Protein AF-A0A136KLK2-F1 (afdb_monomer)

Structure (mmCIF, N/CA/C/O backbone):
data_AF-A0A136KLK2-F1
#
_entry.id   AF-A0A136KLK2-F1
#
loop_
_atom_site.group_PDB
_atom_site.id
_atom_site.type_symbol
_atom_site.label_atom_id
_atom_site.label_alt_id
_atom_site.label_comp_id
_atom_site.label_asym_id
_atom_site.label_entity_id
_atom_site.label_seq_id
_atom_site.pdbx_PDB_ins_code
_atom_site.Cartn_x
_atom_site.Cartn_y
_atom_site.Cartn_z
_atom_site.occupancy
_atom_site.B_iso_or_equiv
_atom_site.auth_seq_id
_atom_site.auth_comp_id
_atom_site.auth_asym_id
_atom_site.auth_atom_id
_atom_site.pdbx_PDB_model_num
ATOM 1 N N . MET A 1 1 ? 28.092 15.528 -45.820 1.00 46.59 1 MET A N 1
ATOM 2 C CA . MET A 1 1 ? 29.430 16.162 -45.759 1.00 46.59 1 MET A CA 1
ATOM 3 C C . MET A 1 1 ? 29.403 17.686 -45.817 1.00 46.59 1 MET A C 1
ATOM 5 O O . MET A 1 1 ? 30.127 18.263 -45.028 1.00 46.59 1 MET A O 1
ATOM 9 N N . LYS A 1 2 ? 28.611 18.357 -46.676 1.00 48.78 2 LYS A N 1
ATOM 10 C CA . LYS A 1 2 ? 28.634 19.839 -46.774 1.00 48.78 2 LYS A CA 1
ATOM 11 C C . LYS A 1 2 ? 28.473 20.566 -45.429 1.00 48.78 2 LYS A C 1
ATOM 13 O O . LYS A 1 2 ? 29.255 21.450 -45.125 1.00 48.78 2 LYS A O 1
ATOM 18 N N . THR A 1 3 ? 27.535 20.131 -44.592 1.00 55.78 3 THR A N 1
ATOM 19 C CA . THR A 1 3 ? 27.284 20.717 -43.265 1.00 55.78 3 THR A CA 1
ATOM 20 C C . THR A 1 3 ? 28.423 20.533 -42.261 1.00 55.78 3 THR A C 1
ATOM 22 O O . THR A 1 3 ? 28.558 21.358 -41.366 1.00 55.78 3 THR A O 1
ATOM 25 N N . ALA A 1 4 ? 29.264 19.502 -42.409 1.00 56.16 4 ALA A N 1
ATOM 26 C CA . ALA A 1 4 ? 30.358 19.217 -41.474 1.00 56.16 4 ALA A CA 1
ATOM 27 C C . ALA A 1 4 ? 31.544 20.190 -41.615 1.00 56.16 4 ALA A C 1
ATOM 29 O O . ALA A 1 4 ? 32.323 20.338 -40.682 1.00 56.16 4 ALA A O 1
ATOM 30 N N . PHE A 1 5 ? 31.665 20.871 -42.760 1.00 61.00 5 PHE A N 1
ATOM 31 C CA . PHE A 1 5 ? 32.750 21.820 -43.038 1.00 61.00 5 PHE A CA 1
ATOM 32 C C . PHE A 1 5 ? 32.290 23.286 -43.033 1.00 61.00 5 PHE A C 1
ATOM 34 O O . PHE A 1 5 ? 33.084 24.170 -43.340 1.00 61.00 5 PHE A O 1
ATOM 41 N N . ASN A 1 6 ? 31.035 23.564 -42.650 1.00 64.88 6 ASN A N 1
ATOM 42 C CA . ASN A 1 6 ? 30.507 24.933 -42.561 1.00 64.88 6 ASN A CA 1
ATOM 43 C C . ASN A 1 6 ? 31.295 25.815 -41.579 1.00 64.88 6 ASN A C 1
ATOM 45 O O . ASN A 1 6 ? 31.345 27.021 -41.768 1.00 64.88 6 ASN A O 1
ATOM 49 N N . GLN A 1 7 ? 31.945 25.225 -40.571 1.00 59.88 7 GLN A N 1
ATOM 50 C CA . GLN A 1 7 ? 32.809 25.954 -39.633 1.00 59.88 7 GLN A CA 1
ATOM 51 C C . GLN A 1 7 ? 34.043 26.594 -40.294 1.00 59.88 7 GLN A C 1
ATOM 53 O O . GLN A 1 7 ? 34.658 27.479 -39.713 1.00 59.88 7 GLN A O 1
ATOM 58 N N . PHE A 1 8 ? 34.411 26.147 -41.498 1.00 63.62 8 PHE A N 1
ATOM 59 C CA . PHE A 1 8 ? 35.524 26.692 -42.275 1.00 63.62 8 PHE A CA 1
ATOM 60 C C . PHE A 1 8 ? 35.059 27.645 -43.387 1.00 63.62 8 PHE A C 1
ATOM 62 O O . PHE A 1 8 ? 35.875 28.059 -44.208 1.00 63.62 8 PHE A O 1
ATOM 69 N N . ALA A 1 9 ? 33.760 27.956 -43.456 1.00 63.94 9 ALA A N 1
ATOM 70 C CA . ALA A 1 9 ? 33.217 28.906 -44.416 1.00 63.94 9 ALA A CA 1
ATOM 71 C C . ALA A 1 9 ? 33.256 30.329 -43.832 1.00 63.94 9 ALA A C 1
ATOM 73 O O . ALA A 1 9 ? 32.645 30.603 -42.803 1.00 63.94 9 ALA A O 1
ATOM 74 N N . SER A 1 10 ? 33.962 31.229 -44.508 1.00 66.81 10 SER A N 1
ATOM 75 C CA . SER A 1 10 ? 33.974 32.674 -44.284 1.00 66.81 10 SER A CA 1
ATOM 76 C C . SER A 1 10 ? 33.730 33.402 -45.606 1.00 66.81 10 SER A C 1
ATOM 78 O O . SER A 1 10 ? 33.776 32.791 -46.676 1.00 66.81 10 SER A O 1
ATOM 80 N N . ASP A 1 11 ? 33.535 34.720 -45.552 1.00 66.88 11 ASP A N 1
ATOM 81 C CA . ASP A 1 11 ? 33.356 35.553 -46.752 1.00 66.88 11 ASP A CA 1
ATOM 82 C C . ASP A 1 11 ? 34.543 35.469 -47.731 1.00 66.88 11 ASP A C 1
ATOM 84 O O . ASP A 1 11 ? 34.403 35.800 -48.906 1.00 66.88 11 ASP A O 1
ATOM 88 N N . GLN A 1 12 ? 35.708 35.002 -47.263 1.00 62.25 12 GLN A N 1
ATOM 89 C CA . GLN A 1 12 ? 36.926 34.875 -48.064 1.00 62.25 12 GLN A CA 1
ATOM 90 C C . GLN A 1 12 ? 37.307 33.428 -48.410 1.00 62.25 12 GLN A C 1
ATOM 92 O O . GLN A 1 12 ? 38.009 33.224 -49.395 1.00 62.25 12 GLN A O 1
ATOM 97 N N . ASN A 1 13 ? 36.856 32.419 -47.653 1.00 62.28 13 ASN A N 1
ATOM 98 C CA . ASN A 1 13 ? 37.249 31.018 -47.849 1.00 62.28 13 ASN A CA 1
ATOM 99 C C . ASN A 1 13 ? 36.065 30.070 -47.647 1.00 62.28 13 ASN A C 1
ATOM 101 O O . ASN A 1 13 ? 35.360 30.157 -46.652 1.00 62.28 13 ASN A O 1
ATOM 105 N N . SER A 1 14 ? 35.853 29.118 -48.557 1.00 66.38 14 SER A N 1
ATOM 106 C CA . SER A 1 14 ? 34.814 28.095 -48.385 1.00 66.38 14 SER A CA 1
ATOM 107 C C . SER A 1 14 ? 35.164 26.788 -49.090 1.00 66.38 14 SER A C 1
ATOM 109 O O . SER A 1 14 ? 35.859 26.770 -50.107 1.00 66.38 14 SER A O 1
ATOM 111 N N . PHE A 1 15 ? 34.645 25.674 -48.569 1.00 69.19 15 PHE A N 1
ATOM 112 C CA . PHE A 1 15 ? 34.753 24.378 -49.233 1.00 69.19 15 PHE A CA 1
ATOM 113 C C . PHE A 1 15 ? 33.626 24.189 -50.251 1.00 69.19 15 PHE A C 1
ATOM 115 O O . PHE A 1 15 ? 32.439 24.211 -49.921 1.00 69.19 15 PHE A O 1
ATOM 122 N N . GLY A 1 16 ? 34.008 23.956 -51.505 1.00 67.62 16 GLY A N 1
ATOM 123 C CA . GLY A 1 16 ? 33.097 23.673 -52.609 1.00 67.62 16 GLY A CA 1
ATOM 124 C C . GLY A 1 16 ? 33.268 22.262 -53.166 1.00 67.62 16 GLY A C 1
ATOM 125 O O . GLY A 1 16 ? 34.272 21.592 -52.953 1.00 67.62 16 GLY A O 1
ATOM 126 N N . THR A 1 17 ? 32.279 21.809 -53.931 1.00 65.50 17 THR A N 1
ATOM 127 C CA . THR A 1 17 ? 32.395 20.588 -54.739 1.00 65.50 17 THR A CA 1
ATOM 128 C C . THR A 1 17 ? 32.777 20.964 -56.167 1.00 65.50 17 THR A C 1
ATOM 130 O O . THR A 1 17 ? 32.064 21.757 -56.786 1.00 65.50 17 THR A O 1
ATOM 133 N N . ALA A 1 18 ? 33.842 20.374 -56.709 1.00 69.44 18 ALA A N 1
ATOM 134 C CA . ALA A 1 18 ? 34.187 20.474 -58.127 1.00 69.44 18 ALA A CA 1
ATOM 135 C C . ALA A 1 18 ? 33.686 19.229 -58.879 1.00 69.44 18 ALA A C 1
ATOM 137 O O . ALA A 1 18 ? 33.805 18.107 -58.384 1.00 69.44 18 ALA A O 1
ATOM 138 N N . LYS A 1 19 ? 33.108 19.412 -60.072 1.00 66.06 19 LYS A N 1
ATOM 139 C CA . LYS A 1 19 ? 32.756 18.291 -60.955 1.00 66.06 19 LYS A CA 1
ATOM 140 C C . LYS A 1 19 ? 33.995 17.883 -61.748 1.00 66.06 19 LYS A C 1
ATOM 142 O O . LYS A 1 19 ? 34.502 18.667 -62.542 1.00 66.06 19 LYS A O 1
ATOM 147 N N . ILE A 1 20 ? 34.456 16.652 -61.550 1.00 70.94 20 ILE A N 1
ATOM 148 C CA . ILE A 1 20 ? 35.597 16.098 -62.285 1.00 70.94 20 ILE A CA 1
ATOM 149 C C . ILE A 1 20 ? 35.086 15.532 -63.612 1.00 70.94 20 ILE A C 1
ATOM 151 O O . ILE A 1 20 ? 34.464 14.471 -63.637 1.00 70.94 20 ILE A O 1
ATOM 155 N N . LEU A 1 21 ? 35.334 16.250 -64.710 1.00 65.69 21 LEU A N 1
ATOM 156 C CA . LEU A 1 21 ? 34.922 15.837 -66.058 1.00 65.69 21 LEU A CA 1
ATOM 157 C C . LEU A 1 21 ? 35.823 14.732 -66.631 1.00 65.69 21 LEU A C 1
ATOM 159 O O . LEU A 1 21 ? 35.336 13.841 -67.319 1.00 65.69 21 LEU A O 1
ATOM 163 N N . PHE A 1 22 ? 37.122 14.751 -66.311 1.00 73.12 22 PHE A N 1
ATOM 164 C CA . PHE A 1 22 ? 38.103 13.809 -66.853 1.00 73.12 22 PHE A CA 1
ATOM 165 C C . PHE A 1 22 ? 38.912 13.133 -65.736 1.00 73.12 22 PHE A C 1
ATOM 167 O O . PHE A 1 22 ? 39.883 13.685 -65.218 1.00 73.12 22 PHE A O 1
ATOM 174 N N . LYS A 1 23 ? 38.494 11.921 -65.345 1.00 73.75 23 LYS A N 1
ATOM 175 C CA . LYS A 1 23 ? 39.051 11.194 -64.186 1.00 73.75 23 LYS A CA 1
ATOM 176 C C . LYS A 1 23 ? 40.542 10.872 -64.324 1.00 73.75 23 LYS A C 1
ATOM 178 O O . LYS A 1 23 ? 41.271 10.991 -63.348 1.00 73.75 23 LYS A O 1
ATOM 183 N N . TYR A 1 24 ? 40.991 10.491 -65.522 1.00 76.44 24 TYR A N 1
ATOM 184 C CA . TYR A 1 24 ? 42.393 10.140 -65.768 1.00 76.44 24 TYR A CA 1
ATOM 185 C C . TYR A 1 24 ? 43.319 11.351 -65.601 1.00 76.44 24 TYR A C 1
ATOM 187 O O . TYR A 1 24 ? 44.288 11.287 -64.855 1.00 76.44 24 TYR A O 1
ATOM 195 N N . GLY A 1 25 ? 42.974 12.486 -66.219 1.00 73.62 25 GLY A N 1
ATOM 196 C CA . GLY A 1 25 ? 43.748 13.725 -66.080 1.00 73.62 25 GLY A CA 1
ATOM 197 C C . GLY A 1 25 ? 43.744 14.262 -64.651 1.00 73.62 25 GLY A C 1
ATOM 198 O O . GLY A 1 25 ? 44.778 1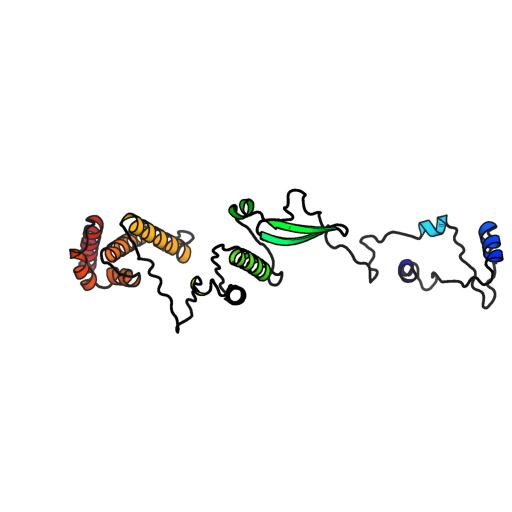4.709 -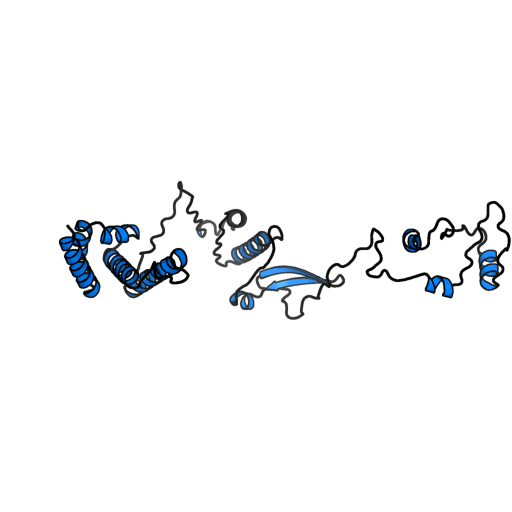64.171 1.00 73.62 25 GLY A O 1
ATOM 199 N N . PHE A 1 26 ? 42.624 14.135 -63.930 1.00 73.25 26 PHE A N 1
ATOM 200 C CA . PHE A 1 26 ? 42.592 14.437 -62.499 1.00 73.25 26 PHE A CA 1
ATOM 201 C C . PHE A 1 26 ? 43.572 13.564 -61.706 1.00 73.25 26 PHE A C 1
ATOM 203 O O . PHE A 1 26 ? 44.328 14.090 -60.900 1.00 73.25 26 PHE A O 1
ATOM 210 N N . MET A 1 27 ? 43.592 12.252 -61.952 1.00 72.69 27 MET A N 1
ATOM 211 C CA . MET A 1 27 ? 44.483 11.327 -61.251 1.00 72.69 27 MET A CA 1
ATOM 212 C C . MET A 1 27 ? 45.959 11.638 -61.526 1.00 72.69 27 MET A C 1
ATOM 214 O O . MET A 1 27 ? 46.752 11.675 -60.592 1.00 72.69 27 MET A O 1
ATOM 218 N N . VAL A 1 28 ? 46.320 11.930 -62.779 1.00 73.75 28 VAL A N 1
ATOM 219 C CA . VAL A 1 28 ? 47.681 12.354 -63.151 1.00 73.75 28 VAL A CA 1
ATOM 220 C C . VAL A 1 28 ? 48.040 13.672 -62.457 1.00 73.75 28 VAL A C 1
ATOM 222 O O . VAL A 1 28 ? 49.074 13.748 -61.800 1.00 73.75 28 VAL A O 1
ATOM 225 N N . ASN A 1 29 ? 47.171 14.682 -62.516 1.00 72.12 29 ASN A N 1
ATOM 226 C CA . ASN A 1 29 ? 47.410 15.972 -61.862 1.00 72.12 29 ASN A CA 1
ATOM 227 C C . ASN A 1 29 ? 47.503 15.851 -60.334 1.00 72.12 29 ASN A C 1
ATOM 229 O O . ASN A 1 29 ? 48.314 16.540 -59.727 1.00 72.12 29 ASN A O 1
ATOM 233 N N . PHE A 1 30 ? 46.726 14.958 -59.717 1.00 71.25 30 PHE A N 1
ATOM 234 C CA . PHE A 1 30 ? 46.766 14.688 -58.279 1.00 71.25 30 PHE A CA 1
ATOM 235 C C . PHE A 1 30 ? 48.056 13.966 -57.863 1.00 71.25 30 PHE A C 1
ATOM 237 O O . PHE A 1 30 ? 48.695 14.369 -56.894 1.00 71.25 30 PHE A O 1
ATOM 244 N N . ILE A 1 31 ? 48.473 12.937 -58.612 1.00 72.31 31 ILE A N 1
ATOM 245 C CA . ILE A 1 31 ? 49.702 12.172 -58.340 1.00 72.31 31 ILE A CA 1
ATOM 246 C C . ILE A 1 31 ? 50.943 13.051 -58.526 1.00 72.31 31 ILE A C 1
ATOM 248 O O . ILE A 1 31 ? 51.829 13.059 -57.673 1.00 72.31 31 ILE A O 1
ATOM 252 N N . TYR A 1 32 ? 51.002 13.808 -59.622 1.00 74.50 32 TYR A N 1
ATOM 253 C CA . TYR A 1 32 ? 52.158 14.639 -59.967 1.00 74.50 32 TYR A CA 1
ATOM 254 C C . TYR A 1 32 ? 52.074 16.074 -59.429 1.00 74.50 32 TYR A C 1
ATOM 256 O O . TYR A 1 32 ? 52.992 16.858 -59.654 1.00 74.50 32 TYR A O 1
ATOM 264 N N . LYS A 1 33 ? 51.001 16.423 -58.706 1.00 70.62 33 LYS A N 1
ATOM 265 C CA . LYS A 1 33 ? 50.753 17.761 -58.141 1.00 70.62 33 LYS A CA 1
ATOM 266 C C . LYS A 1 33 ? 50.795 18.894 -59.184 1.00 70.62 33 LYS A C 1
ATOM 268 O O . LYS A 1 33 ? 51.218 20.010 -58.886 1.00 70.62 33 LYS A O 1
ATOM 273 N N . PHE A 1 34 ? 50.340 18.623 -60.410 1.00 68.88 34 PHE A N 1
ATOM 274 C CA . PHE A 1 34 ? 50.191 19.639 -61.456 1.00 68.88 34 PHE A CA 1
ATOM 275 C C . PHE A 1 34 ? 48.862 20.373 -61.283 1.00 68.88 34 PHE A C 1
ATOM 277 O O . PHE A 1 34 ? 47.820 19.939 -61.779 1.00 68.88 34 PHE A O 1
ATOM 284 N N . PHE A 1 35 ? 48.906 21.493 -60.566 1.00 66.88 35 PHE A N 1
ATOM 285 C CA . PHE A 1 35 ? 47.741 22.342 -60.341 1.00 66.88 35 PHE A CA 1
ATOM 286 C C . PHE A 1 35 ? 47.797 23.574 -61.254 1.00 66.88 35 PHE A C 1
ATOM 288 O O . PHE A 1 35 ? 48.827 24.251 -61.301 1.00 66.88 35 PHE A O 1
ATOM 295 N N . PRO A 1 36 ? 46.725 23.876 -62.007 1.00 61.25 36 PRO A N 1
ATOM 296 C CA . PRO A 1 36 ? 46.681 25.079 -62.824 1.00 61.25 36 PRO A CA 1
ATOM 297 C C . PRO A 1 36 ? 46.712 26.318 -61.918 1.00 61.25 36 PRO A C 1
ATOM 299 O O . PRO A 1 36 ? 45.909 26.448 -61.002 1.00 61.25 36 PRO A O 1
ATOM 302 N N . VAL A 1 37 ? 47.646 27.236 -62.181 1.00 59.09 37 VAL A N 1
ATOM 303 C CA . VAL A 1 37 ? 47.790 28.505 -61.435 1.00 59.09 37 VAL A CA 1
ATOM 304 C C . VAL A 1 37 ? 46.649 29.484 -61.757 1.00 59.09 37 VAL A C 1
ATOM 306 O O . VAL A 1 37 ? 46.389 30.414 -60.999 1.00 59.09 37 VAL A O 1
ATOM 309 N N . PHE A 1 38 ? 45.943 29.261 -62.868 1.00 58.28 38 PHE A N 1
ATOM 310 C CA . PHE A 1 38 ? 44.854 30.107 -63.340 1.00 58.28 38 PHE A CA 1
ATOM 311 C C . PHE A 1 38 ? 43.570 29.292 -63.488 1.00 58.28 38 PHE A C 1
ATOM 313 O O . PHE A 1 38 ? 43.541 28.293 -64.209 1.00 58.28 38 PHE A O 1
ATOM 320 N N . ASP A 1 39 ? 42.504 29.746 -62.828 1.00 59.34 39 ASP A N 1
ATOM 321 C CA . ASP A 1 39 ? 41.165 29.197 -63.015 1.00 59.34 39 ASP A CA 1
ATOM 322 C C . ASP A 1 39 ? 40.630 29.595 -64.394 1.00 59.34 39 ASP A C 1
ATOM 324 O O . ASP A 1 39 ? 40.531 30.775 -64.740 1.00 59.34 39 ASP A O 1
ATOM 328 N N . VAL A 1 40 ? 40.264 28.595 -65.193 1.00 63.59 40 VAL A N 1
ATOM 329 C CA . VAL A 1 40 ? 39.600 28.816 -66.479 1.00 63.59 40 VAL A CA 1
ATOM 330 C C . VAL A 1 40 ? 38.143 29.197 -66.192 1.00 63.59 40 VAL A C 1
ATOM 332 O O . VAL A 1 40 ? 37.509 28.545 -65.351 1.00 63.59 40 VAL A O 1
ATOM 335 N N . PRO A 1 41 ? 37.557 30.197 -66.880 1.00 54.38 41 PRO A N 1
ATOM 336 C CA . PRO A 1 41 ? 36.135 30.483 -66.740 1.00 54.38 41 PRO A CA 1
ATOM 337 C C . PRO A 1 41 ? 35.342 29.184 -66.941 1.00 54.38 41 PRO A C 1
ATOM 339 O O . PRO A 1 41 ? 35.592 28.449 -67.894 1.00 54.38 41 PRO A O 1
ATOM 342 N N . PHE A 1 42 ? 34.416 28.883 -66.028 1.00 57.44 42 PHE A N 1
ATOM 343 C CA . PHE A 1 42 ? 33.548 27.690 -66.028 1.00 57.44 42 PHE A CA 1
ATOM 344 C C . PHE A 1 42 ? 34.155 26.352 -65.554 1.00 57.44 42 PHE A C 1
ATOM 346 O O . PHE A 1 42 ? 33.393 25.396 -65.382 1.00 57.44 42 PHE A O 1
ATOM 353 N N . VAL A 1 43 ? 35.455 26.265 -65.239 1.00 59.22 43 VAL A N 1
ATOM 354 C CA . VAL A 1 43 ? 36.070 25.060 -64.642 1.00 59.22 43 VAL A CA 1
ATOM 355 C C . VAL A 1 43 ? 36.721 25.425 -63.311 1.00 59.22 43 VAL A C 1
ATOM 357 O O . VAL A 1 43 ? 37.775 26.044 -63.278 1.00 59.22 43 VAL A O 1
ATOM 360 N N . LYS A 1 44 ? 36.091 25.035 -62.196 1.00 58.91 44 LYS A N 1
ATOM 361 C CA . LYS A 1 44 ? 36.679 25.230 -60.863 1.00 58.91 44 LYS A CA 1
ATOM 362 C C . LYS A 1 44 ? 37.853 24.273 -60.661 1.00 58.91 44 LYS A C 1
ATOM 364 O O . LYS A 1 44 ? 37.663 23.062 -60.820 1.00 58.91 44 LYS A O 1
ATOM 369 N N . SER A 1 45 ? 39.011 24.799 -60.262 1.00 58.66 45 SER A N 1
ATOM 370 C CA . SER A 1 45 ? 40.164 23.991 -59.860 1.00 58.66 45 SER A CA 1
ATOM 371 C C . SER A 1 45 ? 39.792 22.952 -58.801 1.00 58.66 45 SER A C 1
ATOM 373 O O . SER A 1 45 ? 39.032 23.211 -57.863 1.00 58.66 45 SER A O 1
ATOM 375 N N . VAL A 1 46 ? 40.292 21.732 -58.994 1.00 63.00 46 VAL A N 1
ATOM 376 C CA . VAL A 1 46 ? 40.023 20.594 -58.110 1.00 63.00 46 VAL A CA 1
ATOM 377 C C . VAL A 1 46 ? 41.024 20.629 -56.955 1.00 63.00 46 VAL A C 1
ATOM 379 O O . VAL A 1 46 ? 42.193 20.910 -57.179 1.00 63.00 46 VAL A O 1
ATOM 382 N N . SER A 1 47 ? 40.512 20.389 -55.743 1.00 63.38 47 SER A N 1
ATOM 383 C CA . SER A 1 47 ? 41.155 20.490 -54.420 1.00 63.38 47 SER A CA 1
ATOM 384 C C . SER A 1 47 ? 42.694 20.529 -54.381 1.00 63.38 47 SER A C 1
ATOM 386 O O . SER A 1 47 ? 43.364 19.622 -54.864 1.00 63.38 47 SER A O 1
ATOM 388 N N . ILE A 1 48 ? 43.219 21.553 -53.700 1.00 62.62 48 ILE A N 1
ATOM 389 C CA . ILE A 1 48 ? 44.649 21.820 -53.458 1.00 62.62 48 ILE A CA 1
ATOM 390 C C . ILE A 1 48 ? 45.224 20.908 -52.346 1.00 62.62 48 ILE A C 1
ATOM 392 O O . ILE A 1 48 ? 46.420 20.927 -52.084 1.00 62.62 48 ILE A O 1
ATOM 396 N N . LEU A 1 49 ? 44.386 20.100 -51.685 1.00 69.38 49 LEU A N 1
ATOM 397 C CA . LEU A 1 49 ? 44.746 19.373 -50.466 1.00 69.38 49 LEU A CA 1
ATOM 398 C C . LEU A 1 49 ? 45.075 17.904 -50.751 1.00 69.38 49 LEU A C 1
ATOM 400 O O . LEU A 1 49 ? 44.295 17.178 -51.375 1.00 69.38 49 LEU A O 1
ATOM 404 N N . SER A 1 50 ? 46.214 17.451 -50.239 1.00 71.94 50 SER A N 1
ATOM 405 C CA . SER A 1 50 ? 46.596 16.040 -50.182 1.00 71.94 50 SER A CA 1
ATOM 406 C C . SER A 1 50 ? 45.730 15.250 -49.191 1.00 71.94 50 SER A C 1
ATOM 408 O O . SER A 1 50 ? 45.014 15.815 -48.367 1.00 71.94 50 SER A O 1
ATOM 410 N N . SER A 1 51 ? 45.802 13.916 -49.238 1.00 69.50 51 SER A N 1
ATOM 411 C CA . SER A 1 51 ? 45.078 13.056 -48.290 1.00 69.50 51 SER A CA 1
ATOM 412 C C . SER A 1 51 ? 45.496 13.282 -46.832 1.00 69.50 51 SER A C 1
ATOM 414 O O . SER A 1 51 ? 44.647 13.186 -45.949 1.00 69.50 51 SER A O 1
ATOM 416 N N . GLU A 1 52 ? 46.766 13.619 -46.582 1.00 74.00 52 GLU A N 1
ATOM 417 C CA . GLU A 1 52 ? 47.262 13.964 -45.243 1.00 74.00 52 GLU A CA 1
ATOM 418 C C . GLU A 1 52 ? 46.660 15.287 -44.754 1.00 74.00 52 GLU A C 1
ATOM 420 O O . GLU A 1 52 ? 46.149 15.358 -43.641 1.00 74.00 52 GLU A O 1
ATOM 425 N N . GLU A 1 53 ? 46.617 16.311 -45.607 1.00 76.44 53 GLU A N 1
ATOM 426 C CA . GLU A 1 53 ? 46.012 17.611 -45.276 1.00 76.44 53 GLU A CA 1
ATOM 427 C C . GLU A 1 53 ? 44.487 17.528 -45.150 1.00 76.44 53 GLU A C 1
ATOM 429 O O . GLU A 1 53 ? 43.878 18.207 -44.330 1.00 76.44 53 GLU A O 1
ATOM 434 N N . LEU A 1 54 ? 43.835 16.659 -45.924 1.00 74.12 54 LEU A N 1
ATOM 435 C CA . LEU A 1 54 ? 42.404 16.413 -45.768 1.00 74.12 54 LEU A CA 1
ATOM 436 C C . LEU A 1 54 ? 42.102 15.745 -44.416 1.00 74.12 54 LEU A C 1
ATOM 438 O O . LEU A 1 54 ? 41.091 16.058 -43.782 1.00 74.12 54 LEU A O 1
ATOM 442 N N . ALA A 1 55 ? 42.981 14.844 -43.965 1.00 73.44 55 ALA A N 1
ATOM 443 C CA . ALA A 1 55 ? 42.850 14.169 -42.679 1.00 73.44 55 ALA A CA 1
ATOM 444 C C . ALA A 1 55 ? 43.025 15.132 -41.494 1.00 73.44 55 ALA A C 1
ATOM 446 O O . ALA A 1 55 ? 42.356 14.943 -40.481 1.00 73.44 55 ALA A O 1
ATOM 447 N N . THR A 1 56 ? 43.841 16.187 -41.621 1.00 75.81 56 THR A N 1
ATOM 448 C CA . THR A 1 56 ? 43.990 17.206 -40.563 1.00 75.81 56 THR A CA 1
ATOM 449 C C . THR A 1 56 ? 42.806 18.165 -40.469 1.00 75.81 56 THR A C 1
ATOM 451 O O . THR A 1 56 ? 42.638 18.814 -39.444 1.00 75.81 56 THR A O 1
ATOM 454 N N . ILE A 1 57 ? 41.958 18.262 -41.496 1.00 72.69 57 ILE A N 1
ATOM 455 C CA . ILE A 1 57 ? 40.758 19.117 -41.469 1.00 72.69 57 ILE A CA 1
ATOM 456 C C . ILE A 1 57 ? 39.579 18.382 -40.814 1.00 72.69 57 ILE A C 1
ATOM 458 O O . ILE A 1 57 ? 38.704 19.010 -40.204 1.00 72.69 57 ILE A O 1
ATOM 462 N N . PHE A 1 58 ? 39.547 17.049 -40.894 1.00 68.88 58 PHE A N 1
ATOM 463 C CA . PHE A 1 58 ? 38.506 16.247 -40.260 1.00 68.88 58 PHE A CA 1
ATOM 464 C C . PHE A 1 58 ? 38.740 16.110 -38.751 1.00 68.88 58 PHE A C 1
ATOM 466 O O . PHE A 1 58 ? 39.727 15.537 -38.304 1.00 68.88 58 PHE A O 1
ATOM 473 N N . HIS A 1 59 ? 37.772 16.568 -37.960 1.00 68.88 59 HIS A N 1
ATOM 474 C CA . HIS A 1 59 ? 37.784 16.434 -36.507 1.00 68.88 59 HIS A CA 1
ATOM 475 C C . HIS A 1 59 ? 36.481 15.787 -36.040 1.00 68.88 59 HIS A C 1
ATOM 477 O O . HIS A 1 59 ? 35.401 16.110 -36.541 1.00 68.88 59 HIS A O 1
ATOM 483 N N . LEU A 1 60 ? 36.567 14.886 -35.057 1.00 67.62 60 LEU A N 1
ATOM 484 C CA . LEU A 1 60 ? 35.371 14.379 -34.389 1.00 67.62 60 LEU A CA 1
ATOM 485 C C . LEU A 1 60 ? 34.684 15.527 -33.628 1.00 67.62 60 LEU A C 1
ATOM 487 O O . LEU A 1 60 ? 35.383 16.329 -33.001 1.00 67.62 60 LEU A O 1
ATOM 491 N N . PRO A 1 61 ? 33.339 15.607 -33.639 1.00 67.56 61 PRO A N 1
ATOM 492 C CA . PRO A 1 61 ? 32.621 16.629 -32.891 1.00 67.56 61 PRO A CA 1
ATOM 493 C C . PRO A 1 61 ? 33.007 16.584 -31.413 1.00 67.56 61 PRO A C 1
ATOM 495 O O . PRO A 1 61 ? 32.929 15.536 -30.769 1.00 67.56 61 PRO A O 1
ATOM 498 N N . ASN A 1 62 ? 33.417 17.723 -30.868 1.00 69.06 62 ASN A N 1
ATOM 499 C CA . ASN A 1 62 ? 33.726 17.877 -29.451 1.00 69.06 62 ASN A CA 1
ATOM 500 C C . ASN A 1 62 ? 32.613 18.682 -28.756 1.00 69.06 62 ASN A C 1
ATOM 502 O O . ASN A 1 62 ? 31.716 19.212 -29.405 1.00 69.06 62 ASN A O 1
ATOM 506 N N . LYS A 1 63 ? 32.669 18.791 -27.424 1.00 65.00 63 LYS A N 1
ATOM 507 C CA . LYS A 1 63 ? 31.614 19.436 -26.615 1.00 65.00 63 LYS A CA 1
ATOM 508 C C . LYS A 1 63 ? 31.311 20.897 -26.992 1.00 65.00 63 LYS A C 1
ATOM 510 O O . LYS A 1 63 ? 30.293 21.409 -26.550 1.00 65.00 63 LYS A O 1
ATOM 515 N N . THR A 1 64 ? 32.186 21.557 -27.751 1.00 67.94 64 THR A N 1
ATOM 516 C CA . THR A 1 64 ? 32.022 22.945 -28.207 1.00 67.94 64 THR A CA 1
ATOM 517 C C . THR A 1 64 ? 31.363 23.062 -29.587 1.00 67.94 64 THR A C 1
ATOM 519 O O . THR A 1 64 ? 31.113 24.171 -30.041 1.00 67.94 64 THR A O 1
ATOM 522 N N . VAL A 1 65 ? 31.078 21.948 -30.275 1.00 72.50 65 VAL A N 1
ATOM 523 C CA . VAL A 1 65 ? 30.429 21.957 -31.595 1.00 72.50 65 VAL A CA 1
ATOM 524 C C . VAL A 1 65 ? 28.909 22.084 -31.447 1.00 72.50 65 VAL A C 1
ATOM 526 O O . VAL A 1 65 ? 28.235 21.164 -30.991 1.00 72.50 65 VAL A O 1
ATOM 529 N N . GLU A 1 66 ? 28.353 23.205 -31.904 1.00 62.19 66 GLU A N 1
ATOM 530 C CA . GLU A 1 66 ? 26.914 23.518 -31.824 1.00 62.19 66 GLU A CA 1
ATOM 531 C C . GLU A 1 66 ? 26.129 23.154 -33.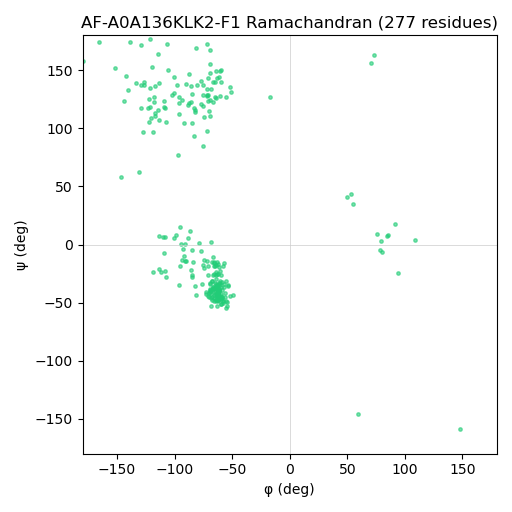098 1.00 62.19 66 GLU A C 1
ATOM 533 O O . GLU A 1 66 ? 25.002 23.605 -33.303 1.00 62.19 66 GLU A O 1
ATOM 538 N N . THR A 1 67 ? 26.707 22.347 -33.995 1.00 68.94 67 THR A N 1
ATOM 539 C CA . THR A 1 67 ? 26.082 22.052 -35.291 1.00 68.94 67 THR A CA 1
ATOM 540 C C . THR A 1 67 ? 24.717 21.368 -35.108 1.00 68.94 67 THR A C 1
ATOM 542 O O . THR A 1 67 ? 24.630 20.341 -34.423 1.00 68.94 67 THR A O 1
ATOM 545 N N . PRO A 1 68 ? 23.644 21.883 -35.740 1.00 58.03 68 PRO A N 1
ATOM 546 C CA . PRO A 1 68 ? 22.337 21.237 -35.703 1.00 58.03 68 PRO A CA 1
ATOM 547 C C . PRO A 1 68 ? 22.414 19.816 -36.289 1.00 58.03 68 PRO A C 1
ATOM 549 O O . PRO A 1 68 ? 23.229 19.542 -37.170 1.00 58.03 68 PRO A O 1
ATOM 552 N N . PHE A 1 69 ? 21.554 18.917 -35.797 1.00 62.12 69 PHE A N 1
ATOM 553 C CA . PHE A 1 69 ? 21.467 17.487 -36.161 1.00 62.12 69 PHE A CA 1
ATOM 554 C C . PHE A 1 69 ? 22.544 16.545 -35.590 1.00 62.12 69 PHE A C 1
ATOM 556 O O . PHE A 1 69 ? 22.564 15.365 -35.942 1.00 62.12 69 PHE A O 1
ATOM 563 N N . ILE A 1 70 ? 23.392 16.998 -34.659 1.00 65.25 70 ILE A N 1
ATOM 564 C CA . ILE A 1 70 ? 24.211 16.081 -33.849 1.00 65.25 70 ILE A CA 1
ATOM 565 C C . ILE A 1 70 ? 23.370 15.553 -32.677 1.00 65.25 70 ILE A C 1
ATOM 567 O O . ILE A 1 70 ? 22.972 16.304 -31.785 1.00 65.25 70 ILE A O 1
ATOM 571 N N . HIS A 1 71 ? 23.119 14.240 -32.652 1.00 60.66 71 HIS A N 1
ATOM 572 C CA . HIS A 1 71 ? 22.487 13.568 -31.513 1.00 60.66 71 HIS A CA 1
ATOM 573 C C . HIS A 1 71 ? 23.486 13.407 -30.361 1.00 60.66 71 HIS A C 1
ATOM 575 O O . HIS A 1 71 ? 24.131 12.372 -30.197 1.00 60.66 71 HIS A O 1
ATOM 581 N N . TRP A 1 72 ? 23.612 14.450 -29.545 1.00 66.94 72 TRP A N 1
ATOM 582 C CA . TRP A 1 72 ? 24.406 14.408 -28.322 1.00 66.94 72 TRP A CA 1
ATOM 583 C C . TRP A 1 72 ? 23.789 13.453 -27.292 1.00 66.94 72 TRP A C 1
ATOM 585 O O . TRP A 1 72 ? 22.655 13.642 -26.846 1.00 66.94 72 TRP A O 1
ATOM 595 N N . LEU A 1 73 ? 24.558 12.454 -26.852 1.00 60.00 73 LEU A N 1
ATOM 596 C CA . LEU A 1 73 ? 24.225 11.645 -25.677 1.00 60.00 73 LEU A CA 1
ATOM 597 C C . LEU A 1 73 ? 24.417 12.498 -24.416 1.00 60.00 73 LEU A C 1
ATOM 599 O O . LEU A 1 73 ? 25.528 12.650 -23.912 1.00 60.00 73 LEU A O 1
ATOM 603 N N . LYS A 1 74 ? 23.319 13.071 -23.912 1.00 62.38 74 LYS A N 1
ATOM 604 C CA . LYS A 1 74 ? 23.307 13.941 -22.719 1.00 62.38 74 LYS A CA 1
ATOM 605 C C . LYS A 1 74 ? 23.631 13.203 -21.412 1.00 62.38 74 LYS A C 1
ATOM 607 O O . LYS A 1 74 ? 23.932 13.844 -20.412 1.00 62.38 74 LYS A O 1
ATOM 612 N N . ALA A 1 75 ? 23.589 11.873 -21.421 1.00 65.06 75 ALA A N 1
ATOM 613 C CA . ALA A 1 75 ? 23.937 11.025 -20.291 1.00 65.06 75 ALA A CA 1
ATOM 614 C C . ALA A 1 75 ? 24.674 9.774 -20.780 1.00 65.06 75 ALA A C 1
ATOM 616 O O . ALA A 1 75 ? 24.365 9.236 -21.847 1.00 65.06 75 ALA A O 1
ATOM 617 N N . LYS A 1 76 ? 25.636 9.292 -19.985 1.00 65.81 76 LYS A N 1
ATOM 618 C CA . LYS A 1 76 ? 26.184 7.948 -20.179 1.00 65.81 76 LYS A CA 1
ATOM 619 C C . LYS A 1 76 ? 25.099 6.948 -19.792 1.00 65.81 76 LYS A C 1
ATOM 621 O O . LYS A 1 76 ? 24.712 6.886 -18.631 1.00 65.81 76 LYS A O 1
ATOM 626 N N . THR A 1 77 ? 24.620 6.172 -20.755 1.00 72.19 77 THR A N 1
ATOM 627 C CA . THR A 1 77 ? 23.889 4.941 -20.457 1.00 72.19 77 THR A CA 1
ATOM 628 C C . THR A 1 77 ? 24.871 3.908 -19.912 1.00 72.19 77 THR A C 1
ATOM 630 O O . THR A 1 77 ? 26.031 3.866 -20.327 1.00 72.19 77 THR A O 1
ATOM 633 N N . ALA A 1 78 ? 24.425 3.103 -18.955 1.00 81.81 78 ALA A N 1
ATOM 634 C CA . ALA A 1 78 ? 25.173 1.965 -18.437 1.00 81.81 78 ALA A CA 1
ATOM 635 C C . ALA A 1 78 ? 24.546 0.671 -18.976 1.00 81.81 78 ALA A C 1
ATOM 637 O O . ALA A 1 78 ? 23.341 0.655 -19.247 1.00 81.81 78 ALA A O 1
ATOM 638 N N . PRO A 1 79 ? 25.332 -0.402 -19.162 1.00 89.38 79 PRO A N 1
ATOM 639 C CA . PRO A 1 79 ? 24.752 -1.715 -19.397 1.00 89.38 79 PRO A CA 1
ATOM 640 C C . PRO A 1 79 ? 23.898 -2.124 -18.194 1.00 89.38 79 PRO A C 1
ATOM 642 O O . PRO A 1 79 ? 24.198 -1.762 -17.056 1.00 89.38 79 PRO A O 1
ATOM 645 N N . VAL A 1 80 ? 22.847 -2.901 -18.450 1.00 90.38 80 VAL A N 1
ATOM 646 C CA . VAL A 1 80 ? 22.131 -3.602 -17.380 1.00 90.38 80 VAL A CA 1
ATOM 647 C C . VAL A 1 80 ? 23.097 -4.605 -16.761 1.00 90.38 80 VAL A C 1
ATOM 649 O O . VAL A 1 80 ? 23.680 -5.409 -17.491 1.00 90.38 80 VAL A O 1
ATOM 652 N N . ALA A 1 81 ? 23.273 -4.546 -15.444 1.00 90.62 81 ALA A N 1
ATOM 653 C CA . ALA A 1 81 ? 24.205 -5.409 -14.732 1.00 90.62 81 ALA A CA 1
ATOM 654 C C . ALA A 1 81 ? 23.825 -6.892 -14.890 1.00 90.62 81 ALA A C 1
ATOM 656 O O . ALA A 1 81 ? 22.640 -7.218 -14.986 1.00 90.62 81 ALA A O 1
ATOM 657 N N . ALA A 1 82 ? 24.811 -7.787 -14.983 1.00 90.19 82 ALA A N 1
ATOM 658 C CA . ALA A 1 82 ? 24.592 -9.189 -15.357 1.00 90.19 82 ALA A CA 1
ATOM 659 C C . ALA A 1 82 ? 23.660 -9.918 -14.373 1.00 90.19 82 ALA A C 1
ATOM 661 O O . ALA A 1 82 ? 22.850 -10.738 -14.793 1.00 90.19 82 ALA A O 1
ATOM 662 N N . GLU A 1 83 ? 23.732 -9.540 -13.101 1.00 91.56 83 GLU A N 1
ATOM 663 C CA . GLU A 1 83 ? 22.930 -10.028 -11.980 1.00 91.56 83 GLU A CA 1
ATOM 664 C C . GLU A 1 83 ? 21.435 -9.680 -12.054 1.00 91.56 83 GLU A C 1
ATOM 666 O O . GLU A 1 83 ? 20.634 -10.314 -11.374 1.00 91.56 83 GLU A O 1
ATOM 671 N N . VAL A 1 84 ? 21.040 -8.695 -12.867 1.00 93.19 84 VAL A N 1
ATOM 672 C CA . VAL A 1 84 ? 19.623 -8.363 -13.066 1.00 93.19 84 VAL A CA 1
ATOM 673 C C . VAL A 1 84 ? 18.960 -9.471 -13.877 1.00 93.19 84 VAL A C 1
ATOM 675 O O . VAL A 1 84 ? 19.444 -9.824 -14.955 1.00 93.19 84 VAL A O 1
ATOM 678 N N . ALA A 1 85 ? 17.842 -9.987 -13.370 1.00 93.44 85 ALA A N 1
ATOM 679 C CA . ALA A 1 85 ? 17.090 -11.054 -14.013 1.00 93.44 85 ALA A CA 1
ATOM 680 C C . ALA A 1 85 ? 16.451 -10.599 -15.338 1.00 93.44 85 ALA A C 1
ATOM 682 O O . ALA A 1 85 ? 15.927 -9.485 -15.446 1.00 93.44 85 ALA A O 1
ATOM 683 N N . GLU A 1 86 ? 16.490 -11.482 -16.339 1.00 93.12 86 GLU A N 1
ATOM 684 C CA . GLU A 1 86 ? 15.835 -11.292 -17.644 1.00 93.12 86 GLU A CA 1
ATOM 685 C C . GLU A 1 86 ? 14.453 -11.940 -17.713 1.00 93.12 86 GLU A C 1
ATOM 687 O O . GLU A 1 86 ? 13.662 -11.572 -18.575 1.00 93.12 86 GLU A O 1
ATOM 692 N N . ASP A 1 87 ? 14.165 -12.874 -16.807 1.00 92.50 87 ASP A N 1
ATOM 693 C CA . ASP A 1 87 ? 12.873 -13.526 -16.661 1.00 92.50 87 ASP A CA 1
ATOM 694 C C . ASP A 1 87 ? 12.497 -13.685 -15.178 1.00 92.50 87 ASP A C 1
ATOM 696 O O . ASP A 1 87 ? 13.268 -13.365 -14.269 1.00 92.50 87 ASP A O 1
ATOM 700 N N . GLY A 1 88 ? 11.272 -14.159 -14.942 1.00 91.19 88 GLY A N 1
ATOM 701 C CA . GLY A 1 88 ? 10.757 -14.409 -13.600 1.00 91.19 88 GLY A CA 1
ATOM 702 C C . GLY A 1 88 ? 10.414 -13.137 -12.817 1.00 91.19 88 GLY A C 1
ATOM 703 O O . GLY A 1 88 ? 10.789 -12.023 -13.166 1.00 91.19 88 GLY A O 1
ATOM 704 N N . GLY A 1 89 ? 9.637 -13.290 -11.744 1.00 93.56 89 GLY A N 1
ATOM 705 C CA . GLY A 1 89 ? 9.215 -12.160 -10.911 1.00 93.56 89 GLY A CA 1
ATOM 706 C C . GLY A 1 89 ? 8.413 -11.088 -11.661 1.00 93.56 89 GLY A C 1
ATOM 707 O O . GLY A 1 89 ? 7.624 -11.399 -12.550 1.00 93.56 89 GLY A O 1
ATOM 708 N N . THR A 1 90 ? 8.591 -9.830 -11.262 1.00 96.19 90 THR A N 1
ATOM 709 C CA . THR A 1 90 ? 7.871 -8.673 -11.810 1.00 96.19 90 THR A CA 1
ATOM 710 C C . THR A 1 90 ? 8.704 -7.998 -12.894 1.00 96.19 90 THR A C 1
ATOM 712 O O . THR A 1 90 ? 9.814 -7.532 -12.637 1.00 96.19 90 THR A O 1
ATOM 715 N N . TYR A 1 91 ? 8.161 -7.909 -14.101 1.00 97.00 91 TYR A N 1
ATOM 716 C CA . TYR A 1 91 ? 8.767 -7.196 -15.218 1.00 97.00 91 TYR A CA 1
ATOM 717 C C . TYR A 1 91 ? 8.692 -5.677 -14.999 1.00 97.00 91 TYR A C 1
ATOM 719 O O . TYR A 1 91 ? 7.639 -5.161 -14.635 1.00 97.00 91 TYR A O 1
ATOM 727 N N . LEU A 1 92 ? 9.792 -4.952 -15.232 1.00 95.50 92 LEU A N 1
ATOM 728 C CA . LEU A 1 92 ? 9.840 -3.487 -15.096 1.00 95.50 92 LEU A CA 1
ATOM 729 C C . LEU A 1 92 ? 10.022 -2.745 -16.423 1.00 95.50 92 LEU A C 1
ATOM 731 O O . LEU A 1 92 ? 9.720 -1.555 -16.508 1.00 95.50 92 LEU A O 1
ATOM 735 N N . GLY A 1 93 ? 10.585 -3.395 -17.444 1.00 94.50 93 GLY A N 1
ATOM 736 C CA . GLY A 1 93 ? 10.908 -2.727 -18.700 1.00 94.50 93 GLY A CA 1
ATOM 737 C C . GLY A 1 93 ? 12.133 -3.289 -19.411 1.00 94.50 93 GLY A C 1
ATOM 738 O O . GLY A 1 93 ? 12.573 -4.414 -19.176 1.00 94.50 93 GLY A O 1
ATOM 739 N N . TYR A 1 94 ? 12.714 -2.460 -20.278 1.00 93.50 94 TYR A N 1
ATOM 740 C CA . TYR A 1 94 ? 13.931 -2.782 -21.016 1.00 93.50 94 TYR A CA 1
ATOM 741 C C . TYR A 1 94 ? 15.074 -1.840 -20.655 1.00 93.50 94 TYR A C 1
ATOM 743 O O . TYR A 1 94 ? 14.912 -0.619 -20.640 1.00 93.50 94 TYR A O 1
ATOM 751 N N . GLY A 1 95 ? 16.262 -2.404 -20.466 1.00 91.75 95 GLY A N 1
ATOM 752 C CA . GLY A 1 95 ? 17.503 -1.650 -20.507 1.00 91.75 95 GLY A CA 1
ATOM 753 C C . GLY A 1 95 ? 18.079 -1.620 -21.919 1.00 91.75 95 GLY A C 1
ATOM 754 O O . GLY A 1 95 ? 18.084 -2.626 -22.632 1.00 91.75 95 GLY A O 1
ATOM 755 N N . HIS A 1 96 ? 18.578 -0.452 -22.319 1.00 89.56 96 HIS A N 1
ATOM 756 C CA . HIS A 1 96 ? 19.158 -0.222 -23.638 1.00 89.56 96 HIS A CA 1
ATOM 757 C C . HIS A 1 96 ? 20.607 0.242 -23.510 1.00 89.56 96 HIS A C 1
ATOM 759 O O . HIS A 1 96 ? 20.883 1.315 -22.968 1.00 89.56 96 HIS A O 1
ATOM 765 N N . TYR A 1 97 ? 21.539 -0.535 -24.059 1.00 88.62 97 TYR A N 1
ATOM 766 C CA . TYR A 1 97 ? 22.954 -0.176 -24.072 1.00 88.62 97 TYR A CA 1
ATOM 767 C C . TYR A 1 97 ? 23.630 -0.635 -25.363 1.00 88.62 97 TYR A C 1
ATOM 769 O O . TYR A 1 97 ? 23.596 -1.812 -25.704 1.00 88.62 97 TYR A O 1
ATOM 777 N N . ARG A 1 98 ? 24.252 0.302 -26.094 1.00 85.12 98 ARG A N 1
ATOM 778 C CA . ARG A 1 98 ? 24.985 0.037 -27.354 1.00 85.12 98 ARG A CA 1
ATOM 779 C C . ARG A 1 98 ? 24.198 -0.800 -28.380 1.00 85.12 98 ARG A C 1
ATOM 781 O O . ARG A 1 98 ? 24.750 -1.686 -29.017 1.00 85.12 98 ARG A O 1
ATOM 788 N N . GLY A 1 99 ? 22.904 -0.519 -28.529 1.00 85.00 99 GLY A N 1
ATOM 789 C CA . GLY A 1 99 ? 22.024 -1.242 -29.457 1.00 85.00 99 GLY A CA 1
ATOM 790 C C . GLY A 1 99 ? 21.521 -2.593 -28.939 1.00 85.00 99 GLY A C 1
ATOM 791 O O . GLY A 1 99 ? 20.641 -3.179 -29.561 1.00 85.00 99 GLY A O 1
ATOM 792 N N . VAL A 1 100 ? 22.002 -3.058 -27.784 1.00 87.81 100 VAL A N 1
ATOM 793 C CA . VAL A 1 100 ? 21.471 -4.240 -27.102 1.00 87.81 100 VAL A CA 1
ATOM 794 C C . VAL A 1 100 ? 20.280 -3.826 -26.242 1.00 87.81 100 VAL A C 1
ATOM 796 O O . VAL A 1 100 ? 20.362 -2.869 -25.466 1.00 87.81 100 VAL A O 1
ATOM 799 N N . ARG A 1 101 ? 19.169 -4.550 -26.399 1.00 92.44 101 ARG A N 1
ATOM 800 C CA . ARG A 1 101 ? 17.946 -4.424 -25.602 1.00 92.44 101 ARG A CA 1
ATOM 801 C C . ARG A 1 101 ? 17.832 -5.657 -24.711 1.00 92.44 101 ARG A C 1
ATOM 803 O O . ARG A 1 101 ? 17.805 -6.765 -25.235 1.00 92.44 101 ARG A O 1
ATOM 810 N N . ARG A 1 102 ? 17.746 -5.457 -23.397 1.00 93.06 102 ARG A N 1
ATOM 811 C CA . ARG A 1 102 ? 17.655 -6.531 -22.395 1.00 93.06 102 ARG A CA 1
ATOM 812 C C . ARG A 1 102 ? 16.443 -6.306 -21.499 1.00 93.06 102 ARG A C 1
ATOM 814 O O . ARG A 1 102 ? 16.193 -5.160 -21.125 1.00 93.06 102 ARG A O 1
ATOM 821 N N . GLN A 1 103 ? 15.685 -7.357 -21.195 1.00 95.38 103 GLN A N 1
ATOM 822 C CA . GLN A 1 103 ? 14.576 -7.269 -20.241 1.00 95.38 103 GLN A CA 1
ATOM 823 C C . GLN A 1 103 ? 15.108 -7.060 -18.824 1.00 95.38 103 GLN A C 1
ATOM 825 O O . GLN A 1 103 ? 16.203 -7.504 -18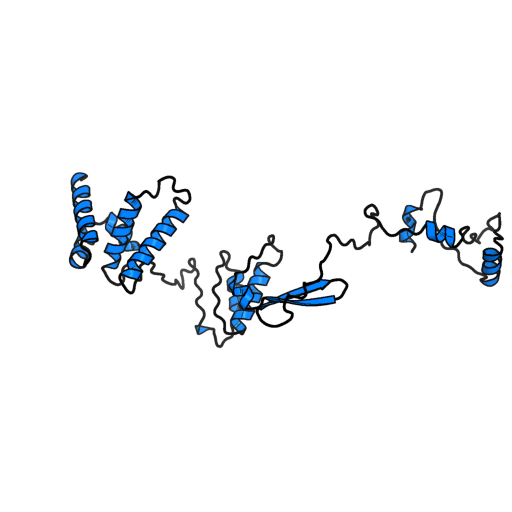.489 1.00 95.38 103 GLN A O 1
ATOM 830 N N . VAL A 1 104 ? 14.340 -6.333 -18.019 1.00 95.88 104 VAL A N 1
ATOM 831 C CA . VAL A 1 104 ? 14.647 -6.057 -16.618 1.00 95.88 104 VAL A CA 1
ATOM 832 C C . VAL A 1 104 ? 13.480 -6.539 -15.781 1.00 95.88 104 VAL A C 1
ATOM 834 O O . VAL A 1 104 ? 12.363 -6.029 -15.907 1.00 95.88 104 VAL A O 1
ATOM 837 N N . HIS A 1 105 ? 13.765 -7.505 -14.921 1.00 96.88 105 HIS A N 1
ATOM 838 C CA . HIS A 1 105 ? 12.831 -8.061 -13.959 1.00 96.88 105 HIS A CA 1
ATOM 839 C C . HIS A 1 105 ? 13.347 -7.868 -12.532 1.00 96.88 105 HIS A C 1
ATOM 841 O O . HIS A 1 105 ? 14.552 -7.806 -12.284 1.00 96.88 105 HIS A O 1
ATOM 847 N N . VAL A 1 106 ? 12.418 -7.792 -11.583 1.00 95.50 106 VAL A N 1
ATOM 848 C CA . VAL A 1 106 ? 12.695 -7.883 -10.149 1.00 95.50 106 VAL A CA 1
ATOM 849 C C . VAL A 1 106 ? 12.161 -9.214 -9.658 1.00 95.50 106 VAL A C 1
ATOM 851 O O . VAL A 1 106 ? 10.957 -9.472 -9.718 1.00 95.50 106 VAL A O 1
ATOM 854 N N . LEU A 1 107 ? 13.054 -10.055 -9.146 1.00 95.50 107 LEU A N 1
ATOM 855 C CA . LEU A 1 107 ? 12.669 -11.337 -8.577 1.00 95.50 107 LEU A CA 1
ATOM 856 C C . LEU A 1 107 ? 11.792 -11.124 -7.343 1.00 95.50 107 LEU A C 1
ATOM 858 O O . LEU A 1 107 ? 11.963 -10.167 -6.585 1.00 95.50 107 LEU A O 1
ATOM 862 N N . GLN A 1 108 ? 10.876 -12.060 -7.096 1.00 93.25 108 GLN A N 1
ATOM 863 C CA . GLN A 1 108 ? 10.003 -11.980 -5.923 1.00 93.25 108 GLN A CA 1
ATOM 864 C C . GLN A 1 108 ? 10.804 -11.941 -4.614 1.00 93.25 108 GLN A C 1
ATOM 866 O O . GLN A 1 108 ? 10.393 -11.294 -3.656 1.00 93.25 108 GLN A O 1
ATOM 871 N N . GLU A 1 109 ? 11.969 -12.594 -4.568 1.00 94.06 109 GLU A N 1
ATOM 872 C CA . GLU A 1 109 ? 12.862 -12.534 -3.411 1.00 94.06 109 GLU A CA 1
ATOM 873 C C . GLU A 1 109 ? 13.435 -11.144 -3.147 1.00 94.06 109 GLU A C 1
ATOM 875 O O . GLU A 1 109 ? 13.435 -10.697 -1.998 1.00 94.06 109 GLU A O 1
ATOM 880 N N . ASP A 1 110 ? 13.849 -10.438 -4.193 1.00 93.69 110 ASP A N 1
ATOM 881 C CA . ASP A 1 110 ? 14.360 -9.077 -4.064 1.00 93.69 110 ASP A CA 1
ATOM 882 C C . ASP A 1 110 ? 13.240 -8.112 -3.686 1.00 93.69 110 ASP A C 1
ATOM 884 O O . ASP A 1 110 ? 13.403 -7.262 -2.809 1.00 93.69 110 ASP A O 1
ATOM 888 N N . ARG A 1 111 ? 12.055 -8.298 -4.272 1.00 93.31 111 ARG A N 1
ATOM 889 C CA . ARG A 1 111 ? 10.885 -7.460 -4.006 1.00 93.31 111 ARG A CA 1
ATOM 890 C C . ARG A 1 111 ? 10.391 -7.546 -2.556 1.00 93.31 111 ARG A C 1
ATOM 892 O O . ARG A 1 111 ? 9.850 -6.562 -2.046 1.00 93.31 111 ARG A O 1
ATOM 899 N N . ARG A 1 112 ? 10.641 -8.657 -1.847 1.00 93.31 112 ARG A N 1
ATOM 900 C CA . ARG A 1 112 ? 10.372 -8.778 -0.395 1.00 93.31 112 ARG A CA 1
ATOM 901 C C . ARG A 1 112 ? 11.175 -7.789 0.455 1.00 93.31 112 ARG A C 1
ATOM 903 O O . ARG A 1 112 ? 10.784 -7.528 1.587 1.00 93.31 112 ARG A O 1
ATOM 910 N N . ARG A 1 113 ? 12.265 -7.221 -0.072 1.00 94.75 113 ARG A N 1
ATOM 911 C CA . ARG A 1 113 ? 13.099 -6.208 0.603 1.00 94.75 113 ARG A CA 1
ATOM 912 C C . ARG A 1 113 ? 12.600 -4.773 0.393 1.00 94.75 113 ARG A C 1
ATOM 914 O O . ARG A 1 113 ? 13.299 -3.833 0.760 1.00 94.75 113 ARG A O 1
ATOM 921 N N . HIS A 1 114 ? 11.385 -4.625 -0.139 1.00 94.44 114 HIS A N 1
ATOM 922 C CA . HIS A 1 114 ? 10.744 -3.370 -0.526 1.00 94.44 114 HIS A CA 1
ATOM 923 C C . HIS A 1 114 ? 11.371 -2.709 -1.759 1.00 94.44 114 HIS A C 1
ATOM 925 O O . HIS A 1 114 ? 12.530 -2.922 -2.105 1.00 94.44 114 HIS A O 1
ATOM 931 N N . LEU A 1 115 ? 10.570 -1.887 -2.436 1.00 93.81 115 LEU A N 1
ATOM 932 C CA . LEU A 1 115 ? 10.976 -1.128 -3.614 1.00 93.81 115 LEU A CA 1
ATOM 933 C C . LEU A 1 115 ? 10.771 0.359 -3.353 1.00 93.81 115 LEU A C 1
ATOM 935 O O . LEU A 1 115 ? 9.724 0.771 -2.857 1.00 93.81 115 LEU A O 1
ATOM 939 N N . TYR A 1 116 ? 11.768 1.161 -3.720 1.00 95.25 116 TYR A N 1
ATOM 940 C CA . TYR A 1 116 ? 11.703 2.613 -3.633 1.00 95.25 116 TYR A CA 1
ATOM 941 C C . TYR A 1 116 ? 11.808 3.220 -5.032 1.00 95.25 116 TYR A C 1
ATOM 943 O O . TYR A 1 116 ? 12.838 3.106 -5.695 1.00 95.25 116 TYR A O 1
ATOM 951 N N . ILE A 1 117 ? 10.723 3.848 -5.491 1.00 94.50 117 ILE A N 1
ATOM 952 C CA . ILE A 1 117 ? 10.600 4.403 -6.844 1.00 94.50 117 ILE A CA 1
ATOM 953 C C . ILE A 1 117 ? 10.631 5.930 -6.757 1.00 94.50 117 ILE A C 1
ATOM 955 O O . ILE A 1 117 ? 9.744 6.551 -6.174 1.00 94.50 117 ILE A O 1
ATOM 959 N N . ILE A 1 118 ? 11.640 6.545 -7.376 1.00 95.00 118 ILE A N 1
ATOM 960 C CA . ILE A 1 118 ? 11.839 8.000 -7.380 1.00 95.00 118 ILE A CA 1
ATOM 961 C C . ILE A 1 118 ? 11.646 8.542 -8.792 1.00 95.00 118 ILE A C 1
ATOM 963 O O . ILE A 1 118 ? 12.135 7.984 -9.769 1.00 95.00 118 ILE A O 1
ATOM 967 N N . GLY A 1 119 ? 10.979 9.686 -8.901 1.00 92.69 119 GLY A N 1
ATOM 968 C CA . GLY A 1 119 ? 10.784 10.371 -10.172 1.00 92.69 119 GLY A CA 1
ATOM 969 C C . GLY A 1 119 ? 9.989 11.657 -9.998 1.00 92.69 119 GLY A C 1
ATOM 970 O O . GLY A 1 119 ? 9.244 11.802 -9.028 1.00 92.69 119 GLY A O 1
ATOM 971 N N . LYS A 1 120 ? 10.116 12.596 -10.938 1.00 93.50 120 LYS A N 1
ATOM 972 C CA . LYS A 1 120 ? 9.281 13.810 -10.970 1.00 93.50 120 LYS A CA 1
ATOM 973 C C . LYS A 1 120 ? 7.843 13.466 -11.392 1.00 93.50 120 LYS A C 1
ATOM 975 O O . LYS A 1 120 ? 7.539 12.320 -11.725 1.00 93.50 120 LYS A O 1
ATOM 980 N N . THR A 1 121 ? 6.925 14.421 -11.328 1.00 90.75 121 THR A N 1
ATOM 981 C CA . THR A 1 121 ? 5.577 14.245 -11.894 1.00 90.75 121 THR A CA 1
ATOM 982 C C . THR A 1 121 ? 5.669 14.043 -13.409 1.00 90.75 121 THR A C 1
ATOM 984 O O . THR A 1 121 ? 6.542 14.621 -14.053 1.00 90.75 121 THR A O 1
ATOM 987 N N . GLY A 1 122 ? 4.814 13.181 -13.966 1.00 91.12 122 GLY A N 1
ATOM 988 C CA . GLY A 1 122 ? 4.744 12.932 -15.412 1.00 91.12 122 GLY A CA 1
ATOM 989 C C . GLY A 1 122 ? 5.816 12.001 -15.993 1.00 91.12 122 GLY A C 1
ATOM 990 O O . GLY A 1 122 ? 5.825 11.785 -17.196 1.00 91.12 122 GLY A O 1
ATOM 991 N N . VAL A 1 123 ? 6.701 11.414 -15.177 1.00 92.88 123 VAL A N 1
ATOM 992 C CA . VAL A 1 123 ? 7.746 10.484 -15.670 1.00 92.88 123 VAL A CA 1
ATOM 993 C C . VAL A 1 123 ? 7.301 9.015 -15.734 1.00 92.88 123 VAL A C 1
ATOM 995 O O . VAL A 1 123 ? 8.125 8.148 -15.996 1.00 92.88 123 VAL A O 1
ATOM 998 N N . GLY A 1 124 ? 6.023 8.728 -15.457 1.00 93.06 124 GLY A N 1
ATOM 999 C CA . GLY A 1 124 ? 5.462 7.372 -15.534 1.00 93.06 124 GLY A CA 1
ATOM 1000 C C . GLY A 1 124 ? 5.502 6.549 -14.240 1.00 93.06 124 GLY A C 1
ATOM 1001 O O . GLY A 1 124 ? 5.344 5.339 -14.301 1.00 93.06 124 GLY A O 1
ATOM 1002 N N . LYS A 1 125 ? 5.682 7.167 -13.060 1.00 95.19 125 LYS A N 1
ATOM 1003 C CA . LYS A 1 125 ? 5.665 6.433 -11.774 1.00 95.19 125 LYS A CA 1
ATOM 1004 C C . LYS A 1 125 ? 4.353 5.677 -11.533 1.00 95.19 125 LYS A C 1
ATOM 1006 O O . LYS A 1 125 ? 4.397 4.505 -11.182 1.00 95.19 125 LYS A O 1
ATOM 1011 N N . SER A 1 126 ? 3.212 6.347 -11.715 1.00 94.88 126 SER A N 1
ATOM 1012 C CA . SER A 1 126 ? 1.893 5.730 -11.530 1.00 94.88 126 SER A CA 1
ATOM 1013 C C . SER A 1 126 ? 1.671 4.608 -12.540 1.00 94.88 126 SER A C 1
ATOM 1015 O O . SER A 1 126 ? 1.183 3.552 -12.169 1.00 94.88 126 SER A O 1
ATOM 1017 N N . GLU A 1 127 ? 2.126 4.788 -13.784 1.00 95.50 127 GLU A N 1
ATOM 1018 C CA . GLU A 1 127 ? 2.037 3.749 -14.814 1.00 95.50 127 GLU A CA 1
ATOM 1019 C C . GLU A 1 127 ? 2.864 2.510 -14.459 1.00 95.50 127 GLU A C 1
ATOM 1021 O O . GLU A 1 127 ? 2.378 1.393 -14.588 1.00 95.50 127 GLU A O 1
ATOM 1026 N N . LEU A 1 128 ? 4.082 2.704 -13.940 1.00 96.00 128 LEU A N 1
ATOM 1027 C CA . LEU A 1 128 ? 4.921 1.608 -13.460 1.00 96.00 128 LEU A CA 1
ATOM 1028 C C . LEU A 1 128 ? 4.250 0.853 -12.303 1.00 96.00 128 LEU A C 1
ATOM 1030 O O . LEU A 1 128 ? 4.191 -0.371 -12.327 1.00 96.00 128 LEU A O 1
ATOM 1034 N N . LEU A 1 129 ? 3.713 1.567 -11.307 1.00 96.50 129 LEU A N 1
ATOM 1035 C CA . LEU A 1 129 ? 2.994 0.952 -10.184 1.00 96.50 129 LEU A CA 1
ATOM 1036 C C . LEU A 1 129 ? 1.742 0.196 -10.647 1.00 96.50 129 LEU A C 1
ATOM 1038 O O . LEU A 1 129 ? 1.485 -0.906 -10.164 1.00 96.50 129 LEU A O 1
ATOM 1042 N N . LYS A 1 130 ? 0.995 0.770 -11.596 1.00 97.06 130 LYS A N 1
ATOM 1043 C CA . LYS A 1 130 ? -0.183 0.154 -12.210 1.00 97.06 130 LYS A CA 1
ATOM 1044 C C . LYS A 1 130 ? 0.185 -1.158 -12.893 1.00 97.06 130 LYS A C 1
ATOM 1046 O O . LYS A 1 130 ? -0.434 -2.180 -12.616 1.00 97.06 130 LYS A O 1
ATOM 1051 N N . ASP A 1 131 ? 1.209 -1.142 -13.743 1.00 97.19 131 ASP A N 1
ATOM 1052 C CA . ASP A 1 131 ? 1.659 -2.329 -14.470 1.00 97.19 131 ASP A CA 1
ATOM 1053 C C . ASP A 1 131 ? 2.136 -3.429 -13.511 1.00 97.19 131 ASP A C 1
ATOM 1055 O O . ASP A 1 131 ? 1.711 -4.578 -13.627 1.00 97.19 131 ASP A O 1
ATOM 1059 N N . MET A 1 132 ? 2.916 -3.070 -12.486 1.00 96.94 132 MET A N 1
ATOM 1060 C CA . MET A 1 132 ? 3.340 -4.010 -11.443 1.00 96.94 132 MET A CA 1
ATOM 1061 C C . MET A 1 132 ? 2.147 -4.636 -10.703 1.00 96.94 132 MET A C 1
ATOM 1063 O O . MET A 1 132 ? 2.112 -5.852 -10.521 1.00 96.94 132 MET A O 1
ATOM 1067 N N . ALA A 1 133 ? 1.153 -3.831 -10.310 1.00 97.31 133 ALA A N 1
ATOM 1068 C CA . ALA A 1 133 ? -0.049 -4.320 -9.636 1.00 97.31 133 ALA A CA 1
ATOM 1069 C C . ALA A 1 133 ? -0.869 -5.259 -10.535 1.00 97.31 133 ALA A C 1
ATOM 1071 O O . ALA A 1 133 ? -1.330 -6.303 -10.080 1.00 97.31 133 ALA A O 1
ATOM 1072 N N . ILE A 1 134 ? -1.013 -4.931 -11.821 1.00 97.00 134 ILE A N 1
ATOM 1073 C CA . ILE A 1 134 ? -1.714 -5.777 -12.796 1.00 97.00 134 ILE A CA 1
ATOM 1074 C C . ILE A 1 134 ? -0.996 -7.119 -12.970 1.00 97.00 134 ILE A C 1
ATOM 1076 O O . ILE A 1 134 ? -1.660 -8.154 -13.058 1.00 97.00 134 ILE A O 1
ATOM 1080 N N . GLN A 1 135 ? 0.339 -7.125 -13.013 1.00 97.06 135 GLN A N 1
ATOM 1081 C CA . GLN A 1 135 ? 1.121 -8.361 -13.092 1.00 97.06 135 GLN A CA 1
ATOM 1082 C C . GLN A 1 135 ? 0.866 -9.263 -11.877 1.00 97.06 135 GLN A C 1
ATOM 1084 O O . GLN A 1 135 ? 0.601 -10.451 -12.050 1.00 97.06 135 GLN A O 1
ATOM 1089 N N . ASP A 1 136 ? 0.874 -8.703 -10.667 1.00 96.44 136 ASP A N 1
ATOM 1090 C CA . ASP A 1 136 ? 0.572 -9.452 -9.442 1.00 96.44 136 ASP A CA 1
ATOM 1091 C C . ASP A 1 136 ? -0.856 -9.987 -9.430 1.00 96.44 136 ASP A C 1
ATOM 1093 O O . ASP A 1 136 ? -1.087 -11.155 -9.113 1.00 96.44 136 ASP A O 1
ATOM 1097 N N . ILE A 1 137 ? -1.814 -9.147 -9.826 1.00 96.62 137 ILE A N 1
ATOM 1098 C CA . ILE A 1 137 ? -3.215 -9.536 -9.929 1.00 96.62 137 ILE A CA 1
ATOM 1099 C C . ILE A 1 137 ? -3.343 -10.716 -10.894 1.00 96.62 137 ILE A C 1
ATOM 1101 O O . ILE A 1 137 ? -3.873 -11.756 -10.520 1.00 96.62 137 ILE A O 1
ATOM 1105 N N . LYS A 1 138 ? -2.777 -10.638 -12.097 1.00 95.00 138 LYS A N 1
ATOM 1106 C CA . LYS A 1 138 ? -2.823 -11.745 -13.067 1.00 95.00 138 LYS A CA 1
ATOM 1107 C C . LYS A 1 138 ? -2.097 -13.005 -12.587 1.00 95.00 138 LYS A C 1
ATOM 1109 O O . LYS A 1 138 ? -2.509 -14.104 -12.937 1.00 95.00 138 LYS A O 1
ATOM 1114 N N . ALA A 1 139 ? -1.059 -12.860 -11.766 1.00 94.38 139 ALA A N 1
ATOM 1115 C CA . ALA A 1 139 ? -0.313 -13.974 -11.183 1.00 94.38 139 ALA A CA 1
ATOM 1116 C C . ALA A 1 139 ? -1.010 -14.642 -9.978 1.00 94.38 139 ALA A C 1
ATOM 1118 O O . ALA A 1 139 ? -0.457 -15.572 -9.392 1.00 94.38 139 ALA A O 1
ATOM 1119 N N . GLY A 1 140 ? -2.208 -14.193 -9.584 1.00 93.75 140 GLY A N 1
ATOM 1120 C CA . GLY A 1 140 ? -2.908 -14.758 -8.424 1.00 93.75 140 GLY A CA 1
ATOM 1121 C C . GLY A 1 140 ? -2.499 -14.144 -7.082 1.00 93.75 140 GLY A C 1
ATOM 1122 O O . GLY A 1 140 ? -2.884 -14.656 -6.034 1.00 93.75 140 GLY A O 1
ATOM 1123 N N . HIS A 1 141 ? -1.702 -13.074 -7.078 1.00 94.56 141 HIS A N 1
ATOM 1124 C CA . HIS A 1 141 ? -1.245 -12.423 -5.855 1.00 94.56 141 HIS A CA 1
ATOM 1125 C C . HIS A 1 141 ? -2.243 -11.358 -5.375 1.00 94.56 141 HIS A C 1
ATOM 1127 O O . HIS A 1 141 ? -2.916 -10.690 -6.170 1.00 94.56 141 HIS A O 1
ATOM 1133 N N . GLY A 1 142 ? -2.329 -11.207 -4.050 1.00 94.62 142 GLY A N 1
ATOM 1134 C CA . GLY A 1 142 ? -3.071 -10.126 -3.406 1.00 94.62 142 GLY A CA 1
ATOM 1135 C C . GLY A 1 142 ? -2.290 -8.814 -3.462 1.00 94.62 142 GLY A C 1
ATOM 1136 O O . GLY A 1 142 ? -1.072 -8.804 -3.279 1.00 94.62 142 GLY A O 1
ATOM 1137 N N . VAL A 1 143 ? -2.992 -7.707 -3.699 1.00 96.12 143 VAL A N 1
ATOM 1138 C CA . VAL A 1 143 ? -2.405 -6.365 -3.798 1.00 96.12 143 VAL A CA 1
ATOM 1139 C C . VAL A 1 143 ? -3.238 -5.397 -2.963 1.00 96.12 143 VAL A C 1
ATOM 1141 O O . VAL A 1 143 ? -4.463 -5.459 -2.978 1.00 96.12 143 VAL A O 1
ATOM 1144 N N . CYS A 1 144 ? -2.570 -4.492 -2.249 1.00 96.69 144 CYS A N 1
ATOM 1145 C CA . CYS A 1 144 ? -3.191 -3.342 -1.601 1.00 96.69 144 CYS A CA 1
ATOM 1146 C C . CYS A 1 144 ? -2.591 -2.073 -2.210 1.00 96.69 144 CYS A C 1
ATOM 1148 O O . CYS A 1 144 ? -1.369 -1.902 -2.199 1.00 96.69 144 CYS A O 1
ATOM 1150 N N . VAL A 1 145 ? -3.444 -1.213 -2.765 1.00 96.62 145 VAL A N 1
ATOM 1151 C CA . VAL A 1 145 ? -3.044 0.043 -3.405 1.00 96.62 145 VAL A CA 1
ATOM 1152 C C . VAL A 1 145 ? -3.678 1.188 -2.637 1.00 96.62 145 VAL A C 1
ATOM 1154 O O . VAL A 1 145 ? -4.884 1.197 -2.416 1.00 96.62 145 VAL A O 1
ATOM 1157 N N . ILE A 1 146 ? -2.850 2.146 -2.227 1.00 95.44 146 ILE A N 1
ATOM 1158 C CA . ILE A 1 146 ? -3.289 3.368 -1.558 1.00 95.44 146 ILE A CA 1
ATOM 1159 C C . ILE A 1 146 ? -2.964 4.520 -2.496 1.00 95.44 146 ILE A C 1
ATOM 1161 O O . ILE A 1 146 ? -1.792 4.776 -2.778 1.00 95.44 146 ILE A O 1
ATOM 1165 N N . ASP A 1 147 ? -4.002 5.197 -2.972 1.00 94.50 147 ASP A N 1
ATOM 1166 C CA . ASP A 1 147 ? -3.891 6.302 -3.912 1.00 94.50 147 ASP A CA 1
ATOM 1167 C C . ASP A 1 147 ? -4.690 7.511 -3.399 1.00 94.50 147 ASP A C 1
ATOM 1169 O O . ASP A 1 147 ? -5.904 7.404 -3.236 1.00 94.50 147 ASP A O 1
ATOM 1173 N N . PRO A 1 148 ? -4.042 8.656 -3.117 1.00 88.75 148 PRO A N 1
ATOM 1174 C CA . PRO A 1 148 ? -4.737 9.861 -2.673 1.00 88.75 148 PRO A CA 1
ATOM 1175 C C . PRO A 1 148 ? -5.550 10.556 -3.777 1.00 88.75 148 PRO A C 1
ATOM 1177 O O . PRO A 1 148 ? -6.318 11.461 -3.456 1.00 88.75 148 PRO A O 1
ATOM 1180 N N . HIS A 1 149 ? -5.346 10.210 -5.052 1.00 88.25 149 HIS A N 1
ATOM 1181 C CA . HIS A 1 149 ? -5.994 10.871 -6.190 1.00 88.25 149 HIS A CA 1
ATOM 1182 C C . HIS A 1 149 ? -7.087 10.023 -6.854 1.00 88.25 149 HIS A C 1
ATOM 1184 O O . HIS A 1 149 ? -8.029 10.592 -7.397 1.00 88.25 149 HIS A O 1
ATOM 1190 N N . GLY A 1 150 ? -6.984 8.696 -6.780 1.00 89.06 150 GLY A N 1
ATOM 1191 C CA . GLY A 1 150 ? -7.968 7.728 -7.275 1.00 89.06 150 GLY A CA 1
ATOM 1192 C C . GLY A 1 150 ? -7.690 7.220 -8.693 1.00 89.06 150 GLY A C 1
ATOM 1193 O O . GLY A 1 150 ? -8.069 6.096 -9.026 1.00 89.06 150 GLY A O 1
ATOM 1194 N N . ASP A 1 151 ? -6.961 7.984 -9.512 1.00 93.00 151 ASP A N 1
ATOM 1195 C CA . ASP A 1 151 ? -6.686 7.669 -10.917 1.00 93.00 151 ASP A CA 1
ATOM 1196 C C . ASP A 1 151 ? -5.895 6.366 -11.103 1.00 93.00 151 ASP A C 1
ATOM 1198 O O . ASP A 1 151 ? -6.133 5.615 -12.057 1.00 93.00 151 ASP A O 1
ATOM 1202 N N . LEU A 1 152 ? -4.978 6.052 -10.183 1.00 95.50 152 LEU A N 1
ATOM 1203 C CA . LEU A 1 152 ? -4.237 4.794 -10.214 1.00 95.50 152 LEU A CA 1
ATOM 1204 C C . LEU A 1 152 ? -5.164 3.613 -9.919 1.00 95.50 152 LEU A C 1
ATOM 1206 O O . LEU A 1 152 ? -5.101 2.603 -10.621 1.00 95.50 152 LEU A O 1
ATOM 1210 N N . VAL A 1 153 ? -6.009 3.725 -8.894 1.00 96.00 153 VAL A N 1
ATOM 1211 C CA . VAL A 1 153 ? -6.906 2.636 -8.477 1.00 96.00 153 VAL A CA 1
ATOM 1212 C C . VAL A 1 153 ? -7.961 2.371 -9.545 1.00 96.00 153 VAL A C 1
ATOM 1214 O O . VAL A 1 153 ? -8.105 1.222 -9.964 1.00 96.00 153 VAL A O 1
ATOM 1217 N N . GLU A 1 154 ? -8.622 3.408 -10.059 1.00 94.31 154 GLU A N 1
ATOM 1218 C CA . GLU A 1 154 ? -9.576 3.289 -11.170 1.00 94.31 154 GLU A CA 1
ATOM 1219 C C . GLU A 1 154 ? -8.935 2.638 -12.398 1.00 94.31 154 GLU A C 1
ATOM 1221 O O . GLU A 1 154 ? -9.525 1.762 -13.037 1.00 94.31 154 GLU A O 1
ATOM 1226 N N . GLY A 1 155 ? -7.692 3.021 -12.699 1.00 95.94 155 GLY A N 1
ATOM 1227 C CA . GLY A 1 155 ? -6.909 2.421 -13.768 1.00 95.94 155 GLY A CA 1
ATOM 1228 C C . GLY A 1 155 ? -6.644 0.931 -13.555 1.00 95.94 155 GLY A C 1
ATOM 1229 O O . GLY A 1 155 ? -6.678 0.185 -14.526 1.00 95.94 155 GLY A O 1
ATOM 1230 N N . ILE A 1 156 ? -6.397 0.477 -12.322 1.00 97.12 156 ILE A N 1
ATOM 1231 C CA . ILE A 1 156 ? -6.168 -0.943 -11.995 1.00 97.12 156 ILE A CA 1
ATOM 1232 C C . ILE A 1 156 ? -7.468 -1.747 -12.067 1.00 97.12 156 ILE A C 1
ATOM 1234 O O . ILE A 1 156 ? -7.451 -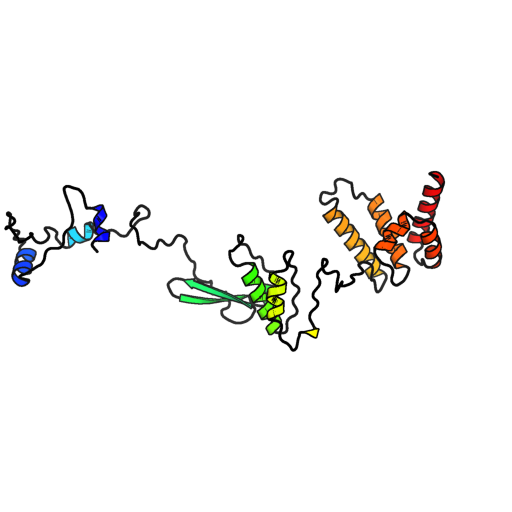2.860 -12.596 1.00 97.12 156 ILE A O 1
ATOM 1238 N N . LEU A 1 157 ? -8.586 -1.194 -11.577 1.00 95.81 157 LEU A N 1
ATOM 1239 C CA . LEU A 1 157 ? -9.893 -1.866 -11.551 1.00 95.81 157 LEU A CA 1
ATOM 1240 C C . LEU A 1 157 ? -10.311 -2.379 -12.939 1.00 95.81 157 LEU A C 1
ATOM 1242 O O . LEU A 1 157 ? -10.872 -3.466 -13.054 1.00 95.81 157 LEU A O 1
ATOM 1246 N N . GLN A 1 158 ? -9.963 -1.649 -14.002 1.00 95.69 158 GLN A N 1
ATOM 1247 C CA . GLN A 1 158 ? -10.253 -2.024 -15.393 1.00 95.69 158 GLN A CA 1
ATOM 1248 C C . GLN A 1 158 ? -9.527 -3.293 -15.876 1.00 95.69 158 GLN A C 1
ATOM 1250 O O . GLN A 1 158 ? -9.900 -3.858 -16.902 1.00 95.69 158 GLN A O 1
ATOM 1255 N N . TYR A 1 159 ? -8.487 -3.741 -15.168 1.00 96.06 159 TYR A N 1
ATOM 1256 C CA . TYR A 1 159 ? -7.673 -4.908 -15.531 1.00 96.06 159 TYR A CA 1
ATOM 1257 C C . TYR A 1 159 ? -7.872 -6.099 -14.594 1.00 96.06 159 TYR A C 1
ATOM 1259 O O . TYR A 1 159 ? -7.150 -7.094 -14.720 1.00 96.06 159 TYR A O 1
ATOM 1267 N N . ILE A 1 160 ? -8.820 -6.013 -13.658 1.00 96.69 160 ILE A N 1
ATOM 1268 C CA . ILE A 1 160 ? -9.134 -7.122 -12.762 1.00 96.69 160 ILE A CA 1
ATOM 1269 C C . ILE A 1 160 ? -9.802 -8.242 -13.575 1.00 96.69 160 ILE A C 1
ATOM 1271 O O . ILE A 1 160 ? -10.803 -7.989 -14.249 1.00 96.69 160 ILE A O 1
ATOM 1275 N N . PRO A 1 161 ? -9.262 -9.475 -13.543 1.00 95.81 161 PRO A N 1
ATOM 1276 C CA . PRO A 1 161 ? -9.879 -10.608 -14.219 1.00 95.81 161 PRO A CA 1
ATOM 1277 C C . PRO A 1 161 ? -11.298 -10.872 -13.684 1.00 95.81 161 PRO A C 1
ATOM 1279 O O . PRO A 1 161 ? -11.492 -10.797 -12.467 1.00 95.81 161 PRO A O 1
ATOM 1282 N N . PRO A 1 162 ? -12.283 -11.204 -14.542 1.00 95.50 162 PRO A N 1
ATOM 1283 C CA . PRO A 1 162 ? -13.668 -11.428 -14.119 1.00 95.50 162 PRO A CA 1
ATOM 1284 C C . PRO A 1 162 ? -13.816 -12.454 -12.991 1.00 95.50 162 PRO A C 1
ATOM 1286 O O . PRO A 1 162 ? -14.638 -12.275 -12.097 1.00 95.50 162 PRO A O 1
ATOM 1289 N N . GLU A 1 163 ? -12.988 -13.499 -12.992 1.00 95.56 163 GLU A N 1
ATOM 1290 C CA . GLU A 1 163 ? -12.963 -14.546 -11.969 1.00 95.56 163 GLU A CA 1
ATOM 1291 C C . GLU A 1 163 ? -12.587 -14.047 -10.565 1.00 95.56 163 GLU A C 1
ATOM 1293 O O . GLU A 1 163 ? -12.807 -14.766 -9.595 1.00 95.56 163 GLU A O 1
ATOM 1298 N N . ARG A 1 164 ? -12.039 -12.831 -10.449 1.00 94.50 164 ARG A N 1
ATOM 1299 C CA . ARG A 1 164 ? -11.616 -12.206 -9.187 1.00 94.50 164 ARG A CA 1
ATOM 1300 C C . ARG A 1 164 ? -12.431 -10.975 -8.809 1.00 94.50 164 ARG A C 1
ATOM 1302 O O . ARG A 1 164 ? -12.062 -10.277 -7.869 1.00 94.50 164 ARG A O 1
ATOM 1309 N N . ALA A 1 165 ? -13.505 -10.669 -9.534 1.00 93.88 165 ALA A N 1
ATOM 1310 C CA . ALA A 1 165 ? -14.308 -9.476 -9.273 1.00 93.88 165 ALA A CA 1
ATOM 1311 C C . ALA A 1 165 ? -14.852 -9.438 -7.830 1.00 93.88 165 ALA A C 1
ATOM 1313 O O . ALA A 1 165 ? -14.867 -8.380 -7.209 1.00 93.88 165 ALA A O 1
ATOM 1314 N N . GLU A 1 166 ? -15.213 -10.600 -7.278 1.00 94.81 166 GLU A N 1
ATOM 1315 C CA . GLU A 1 166 ? -15.728 -10.745 -5.907 1.00 94.81 166 GLU A CA 1
ATOM 1316 C C . GLU A 1 166 ? -14.642 -10.618 -4.819 1.00 94.81 166 GLU A C 1
ATOM 1318 O O . GLU A 1 166 ? -14.961 -10.435 -3.647 1.00 94.81 166 GLU A O 1
ATOM 1323 N N . ASP A 1 167 ? -13.356 -10.667 -5.188 1.00 94.94 167 ASP A N 1
ATOM 1324 C CA . ASP A 1 167 ? -12.236 -10.494 -4.250 1.00 94.94 167 ASP A CA 1
ATOM 1325 C C . ASP A 1 167 ? -11.885 -9.009 -4.025 1.00 94.94 167 ASP A C 1
ATOM 1327 O O . ASP A 1 167 ? -10.988 -8.679 -3.242 1.00 94.94 167 ASP A O 1
ATOM 1331 N N . VAL A 1 168 ? -12.535 -8.095 -4.753 1.00 95.19 168 VAL A N 1
ATOM 1332 C CA . VAL A 1 168 ? -12.174 -6.675 -4.788 1.00 95.19 168 VAL A CA 1
ATOM 1333 C C . VAL A 1 168 ? -12.857 -5.908 -3.666 1.00 95.19 168 VAL A C 1
ATOM 1335 O O . VAL A 1 168 ? -14.078 -5.810 -3.604 1.00 95.19 168 VAL A O 1
ATOM 1338 N N . ILE A 1 169 ? -12.046 -5.263 -2.829 1.00 94.06 169 ILE A N 1
ATOM 1339 C CA . ILE A 1 169 ? -12.513 -4.287 -1.845 1.00 94.06 169 ILE A CA 1
ATOM 1340 C C . ILE A 1 169 ? -12.086 -2.901 -2.325 1.00 94.06 169 ILE A C 1
ATOM 1342 O O . ILE A 1 169 ? -10.910 -2.545 -2.246 1.00 94.06 169 ILE A O 1
ATOM 1346 N N . TYR A 1 170 ? -13.044 -2.125 -2.831 1.00 93.06 170 TYR A N 1
ATOM 1347 C CA . TYR A 1 170 ? -12.840 -0.722 -3.186 1.00 93.06 170 TYR A CA 1
ATOM 1348 C C . TYR A 1 170 ? -13.298 0.169 -2.032 1.00 93.06 170 TYR A C 1
ATOM 1350 O O . TYR A 1 170 ? -14.484 0.208 -1.718 1.00 93.06 170 TYR A O 1
ATOM 1358 N N . PHE A 1 171 ? -12.353 0.853 -1.386 1.00 92.50 171 PHE A N 1
ATOM 1359 C CA . PHE A 1 171 ? -12.631 1.734 -0.255 1.00 92.50 171 PHE A CA 1
ATOM 1360 C C . PHE A 1 171 ? -12.339 3.188 -0.612 1.00 92.50 171 PHE A C 1
ATOM 1362 O O . PHE A 1 171 ? -11.178 3.593 -0.674 1.00 92.50 171 PHE A O 1
ATOM 1369 N N . ASP A 1 172 ? -13.406 3.964 -0.784 1.00 91.44 172 ASP A N 1
ATOM 1370 C CA . ASP A 1 172 ? -13.359 5.410 -0.969 1.00 91.44 172 ASP A CA 1
ATOM 1371 C C . ASP A 1 172 ? -14.078 6.104 0.204 1.00 91.44 172 ASP A C 1
ATOM 1373 O O . ASP A 1 172 ? -15.301 6.014 0.316 1.00 91.44 172 ASP A O 1
ATOM 1377 N N . PRO A 1 173 ? -13.350 6.803 1.097 1.00 88.06 173 PRO A N 1
ATOM 1378 C CA . PRO A 1 173 ? -13.951 7.541 2.209 1.00 88.06 173 PRO A CA 1
ATOM 1379 C C . PRO A 1 173 ? -14.891 8.681 1.788 1.00 88.06 173 PRO A C 1
ATOM 1381 O O . PRO A 1 173 ? -15.620 9.197 2.636 1.00 88.06 173 PRO A O 1
ATOM 1384 N N . SER A 1 174 ? -14.831 9.124 0.529 1.00 88.56 174 SER A N 1
ATOM 1385 C CA . SER A 1 174 ? -15.690 10.178 -0.016 1.00 88.56 174 SER A CA 1
ATOM 1386 C C . SER A 1 174 ? -16.985 9.646 -0.638 1.00 88.56 174 SER A C 1
ATOM 1388 O O . SER A 1 174 ? -17.922 10.425 -0.834 1.00 88.56 174 SER A O 1
ATOM 1390 N N . ASP A 1 175 ? -17.077 8.334 -0.884 1.00 90.56 175 ASP A N 1
ATOM 1391 C CA . ASP A 1 175 ? -18.280 7.695 -1.410 1.00 90.56 175 ASP A CA 1
ATOM 1392 C C . ASP A 1 175 ? -19.357 7.596 -0.318 1.00 90.56 175 ASP A C 1
ATOM 1394 O O . ASP A 1 175 ? -19.261 6.838 0.652 1.00 90.56 175 ASP A O 1
ATOM 1398 N N . THR A 1 176 ? -20.410 8.396 -0.488 1.00 92.06 176 THR A N 1
ATOM 1399 C CA . THR A 1 176 ? -21.569 8.425 0.416 1.00 92.06 176 THR A CA 1
ATOM 1400 C C . THR A 1 176 ? -22.705 7.508 -0.030 1.00 92.06 176 THR A C 1
ATOM 1402 O O . THR A 1 176 ? -23.599 7.228 0.770 1.00 92.06 176 THR A O 1
ATOM 1405 N N . GLU A 1 177 ? -22.680 7.011 -1.268 1.00 94.00 177 GLU A N 1
ATOM 1406 C CA . GLU A 1 177 ? -23.686 6.083 -1.792 1.00 94.00 177 GLU A CA 1
ATOM 1407 C C . GLU A 1 177 ? -23.385 4.644 -1.364 1.00 94.00 177 GLU A C 1
ATOM 1409 O O . GLU A 1 177 ? -24.307 3.875 -1.075 1.00 94.00 177 GLU A O 1
ATOM 1414 N N . ARG A 1 178 ? -22.099 4.276 -1.293 1.00 89.44 178 ARG A N 1
ATOM 1415 C CA . ARG A 1 178 ? -21.628 2.943 -0.884 1.00 89.44 178 ARG A CA 1
ATOM 1416 C C . ARG A 1 178 ? -20.527 3.017 0.183 1.00 89.44 178 ARG A C 1
ATOM 1418 O O . ARG A 1 178 ? -19.414 2.540 -0.041 1.00 89.44 178 ARG A O 1
ATOM 1425 N N . PRO A 1 179 ? -20.820 3.562 1.376 1.00 90.00 179 PRO A N 1
ATOM 1426 C CA . PRO A 1 179 ? -19.819 3.689 2.423 1.00 90.00 179 PRO A CA 1
ATOM 1427 C C . PRO A 1 179 ? -19.419 2.316 2.977 1.00 90.00 179 PRO A C 1
ATOM 1429 O O . PRO A 1 179 ? -20.270 1.498 3.339 1.00 90.00 179 PRO A O 1
ATOM 1432 N N . ILE A 1 180 ? -18.114 2.084 3.124 1.00 89.75 180 ILE A N 1
ATOM 1433 C CA . ILE A 1 180 ? -17.589 0.932 3.867 1.00 89.75 180 ILE A CA 1
ATOM 1434 C C . ILE A 1 180 ? -17.332 1.354 5.313 1.00 89.75 180 ILE A C 1
ATOM 1436 O O . ILE A 1 180 ? -16.591 2.299 5.587 1.00 89.75 180 ILE A O 1
ATOM 1440 N N . GLY A 1 181 ? -17.937 0.628 6.252 1.00 86.50 181 GLY A N 1
ATOM 1441 C CA . GLY A 1 181 ? -17.700 0.821 7.678 1.00 86.50 181 GLY A CA 1
ATOM 1442 C C . GLY A 1 181 ? -16.353 0.241 8.109 1.00 86.50 181 GLY A C 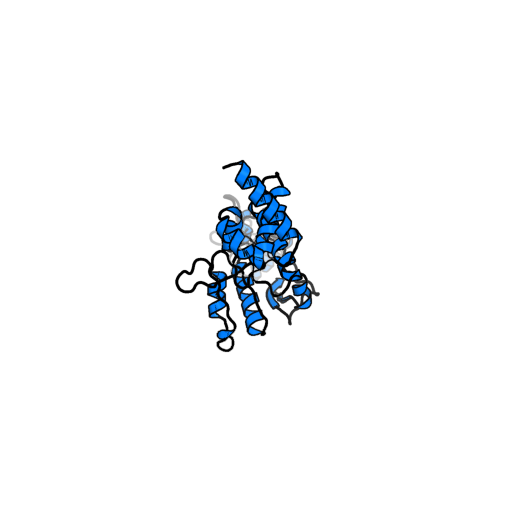1
ATOM 1443 O O . GLY A 1 181 ? -16.078 -0.932 7.872 1.00 86.50 181 GLY A O 1
ATOM 1444 N N . LEU A 1 182 ? -15.544 1.047 8.799 1.00 87.44 182 LEU A N 1
ATOM 1445 C CA . LEU A 1 182 ? -14.314 0.606 9.455 1.00 87.44 182 LEU A CA 1
ATOM 1446 C C . LEU A 1 182 ? -14.407 0.898 10.954 1.00 87.44 182 LEU A C 1
ATOM 1448 O O . LEU A 1 182 ? -14.335 2.055 11.374 1.00 87.44 182 LEU A O 1
ATOM 1452 N N . ASN A 1 183 ? -14.543 -0.146 11.774 1.00 90.38 183 ASN A N 1
ATOM 1453 C CA . ASN A 1 183 ? -14.506 0.011 13.223 1.00 90.38 183 ASN A CA 1
ATOM 1454 C C . ASN A 1 183 ? -13.082 -0.181 13.754 1.00 90.38 183 ASN A C 1
ATOM 1456 O O . ASN A 1 183 ? -12.603 -1.299 13.910 1.00 90.38 183 ASN A O 1
ATOM 1460 N N . LEU A 1 184 ? -12.426 0.925 14.103 1.00 89.88 184 LEU A N 1
ATOM 1461 C CA . LEU A 1 184 ? -11.074 0.899 14.665 1.00 89.88 184 LEU A CA 1
ATOM 1462 C C . LEU A 1 184 ? -10.990 0.211 16.035 1.00 89.88 184 LEU A C 1
ATOM 1464 O O . LEU A 1 184 ? -9.892 -0.141 16.445 1.00 89.88 184 LEU A O 1
ATOM 1468 N N . LEU A 1 185 ? -12.112 0.051 16.747 1.00 92.56 185 LEU A N 1
ATOM 1469 C CA . LEU A 1 185 ? -12.172 -0.589 18.067 1.00 92.56 185 LEU A CA 1
ATOM 1470 C C . LEU A 1 185 ? -12.614 -2.057 18.016 1.00 92.56 185 LEU A C 1
ATOM 1472 O O . LEU A 1 185 ? -12.866 -2.659 19.060 1.00 92.56 185 LEU A O 1
ATOM 1476 N N . GLU A 1 186 ? -12.734 -2.643 16.825 1.00 91.19 186 GLU A N 1
ATOM 1477 C CA . GLU A 1 186 ? -13.094 -4.049 16.696 1.00 91.19 186 GLU A CA 1
ATOM 1478 C C . GLU A 1 186 ? -11.947 -4.944 17.186 1.00 91.19 186 GLU A C 1
ATOM 1480 O O . GLU A 1 186 ? -10.894 -5.028 16.563 1.00 91.19 186 GLU A O 1
ATOM 1485 N N . ALA A 1 187 ? -12.158 -5.613 18.323 1.00 91.06 187 ALA A N 1
ATOM 1486 C CA . ALA A 1 187 ? -11.178 -6.493 18.952 1.00 91.06 187 ALA A CA 1
ATOM 1487 C C . ALA A 1 187 ? -11.797 -7.857 19.286 1.00 91.06 187 ALA A C 1
ATOM 1489 O O . ALA A 1 187 ? -12.899 -7.939 19.836 1.00 91.06 187 ALA A O 1
ATOM 1490 N N . ARG A 1 188 ? -11.063 -8.941 19.024 1.00 89.06 188 ARG A N 1
ATOM 1491 C CA . ARG A 1 188 ? -11.461 -10.331 19.308 1.00 89.06 188 ARG A CA 1
ATOM 1492 C C . ARG A 1 188 ? -11.015 -10.811 20.690 1.00 89.06 188 ARG A C 1
ATOM 1494 O O . ARG A 1 188 ? -11.515 -11.826 21.169 1.00 89.06 188 ARG A O 1
ATOM 1501 N N . GLY A 1 189 ? -10.105 -10.094 21.351 1.00 89.94 189 GLY A N 1
ATOM 1502 C CA . GLY A 1 189 ? -9.612 -10.432 22.689 1.00 89.94 189 GLY A CA 1
ATOM 1503 C C . GLY A 1 189 ? -8.843 -9.299 23.372 1.00 89.94 189 GLY A C 1
ATOM 1504 O O . GLY A 1 189 ? -8.570 -8.264 22.771 1.00 89.94 189 GLY A O 1
ATOM 1505 N N . GLU A 1 190 ? -8.466 -9.500 24.639 1.00 88.88 190 GLU A N 1
ATOM 1506 C CA . GLU A 1 190 ? -7.831 -8.460 25.473 1.00 88.88 190 GLU A CA 1
ATOM 1507 C C . GLU A 1 190 ? -6.486 -7.958 24.927 1.00 88.88 190 GLU A C 1
ATOM 1509 O O . GLU A 1 190 ? -6.212 -6.759 24.934 1.00 88.88 190 GLU A O 1
ATOM 1514 N N . GLN A 1 191 ? -5.649 -8.849 24.387 1.00 90.94 191 GLN A N 1
ATOM 1515 C CA . GLN A 1 191 ? -4.368 -8.447 23.791 1.00 90.94 191 GLN A CA 1
ATOM 1516 C C . GLN A 1 191 ? -4.569 -7.498 22.600 1.00 90.94 191 GLN A C 1
ATOM 1518 O O . GLN A 1 191 ? -3.852 -6.507 22.460 1.00 90.94 191 GLN A O 1
ATOM 1523 N N . GLU A 1 192 ? -5.582 -7.771 21.776 1.00 92.69 192 GLU A N 1
ATOM 1524 C CA . GLU A 1 192 ? -5.916 -6.960 20.607 1.00 92.69 192 GLU A CA 1
ATOM 1525 C C . GLU A 1 192 ? -6.467 -5.589 21.013 1.00 92.69 192 GLU A C 1
ATOM 1527 O O . GLU A 1 192 ? -6.054 -4.582 20.441 1.00 92.69 192 GLU A O 1
ATOM 1532 N N . LYS A 1 193 ? -7.278 -5.509 22.080 1.00 92.31 193 LYS A N 1
ATOM 1533 C CA . LYS A 1 193 ? -7.725 -4.226 22.654 1.00 92.31 193 LYS A CA 1
ATOM 1534 C C . LYS A 1 193 ? -6.541 -3.332 23.017 1.00 92.31 193 LYS A C 1
ATOM 1536 O O . LYS A 1 193 ? -6.501 -2.158 22.640 1.00 92.31 193 LYS A O 1
ATOM 1541 N N . HIS A 1 194 ? -5.541 -3.868 23.717 1.00 92.56 194 HIS A N 1
ATOM 1542 C CA . HIS A 1 194 ? -4.349 -3.099 24.088 1.00 92.56 194 HIS A CA 1
ATOM 1543 C C . HIS A 1 194 ? -3.493 -2.703 22.877 1.00 92.56 194 HIS A C 1
ATOM 1545 O O . HIS A 1 194 ? -2.945 -1.592 22.855 1.00 92.56 194 HIS A O 1
ATOM 1551 N N . PHE A 1 195 ? -3.398 -3.575 21.869 1.00 94.31 195 PHE A N 1
ATOM 1552 C CA . PHE A 1 195 ? -2.707 -3.283 20.615 1.00 94.31 195 PHE A CA 1
ATOM 1553 C C . PHE A 1 195 ? -3.382 -2.133 19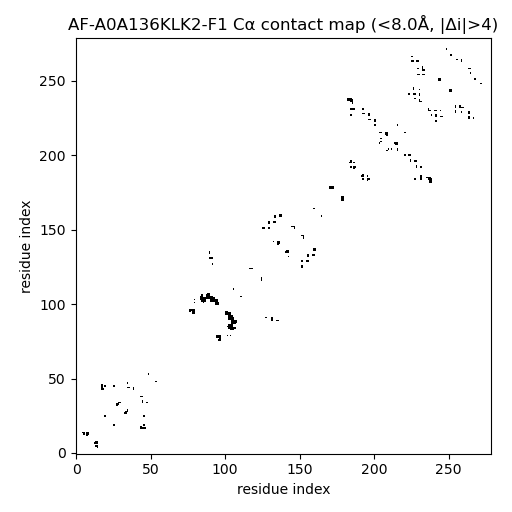.860 1.00 94.31 195 PHE A C 1
ATOM 1555 O O . PHE A 1 195 ? -2.724 -1.130 19.583 1.00 94.31 195 PHE A O 1
ATOM 1562 N N . ILE A 1 196 ? -4.693 -2.226 19.625 1.00 93.88 196 ILE A N 1
ATOM 1563 C CA . ILE A 1 196 ? -5.515 -1.193 18.978 1.00 93.88 196 ILE A CA 1
ATOM 1564 C C . ILE A 1 196 ? -5.372 0.140 19.704 1.00 93.88 196 ILE A C 1
ATOM 1566 O O . ILE A 1 196 ? -5.050 1.160 19.097 1.00 93.88 196 ILE A O 1
ATOM 1570 N N . THR A 1 197 ? -5.528 0.122 21.027 1.00 93.25 197 THR A N 1
ATOM 1571 C CA . THR A 1 197 ? -5.406 1.317 21.868 1.00 93.25 197 THR A CA 1
ATOM 1572 C C . THR A 1 197 ? -4.046 1.990 21.672 1.00 93.25 197 THR A C 1
ATOM 1574 O O . THR A 1 197 ? -3.949 3.202 21.491 1.00 93.25 197 THR A O 1
ATOM 1577 N N . THR A 1 198 ? -2.972 1.200 21.656 1.00 93.75 198 THR A N 1
ATOM 1578 C CA . THR A 1 198 ? -1.610 1.710 21.455 1.00 93.75 198 THR A CA 1
ATOM 1579 C C . THR A 1 198 ? -1.395 2.214 20.026 1.00 93.75 198 THR A C 1
ATOM 1581 O O . THR A 1 198 ? -0.762 3.253 19.836 1.00 93.75 198 THR A O 1
ATOM 1584 N N . ALA A 1 199 ? -1.946 1.532 19.021 1.00 93.81 199 ALA A N 1
ATOM 1585 C CA . ALA A 1 199 ? -1.888 1.957 17.626 1.00 93.81 199 ALA A CA 1
ATOM 1586 C C . ALA A 1 199 ? -2.585 3.310 17.419 1.00 93.81 199 ALA A C 1
ATOM 1588 O O . ALA A 1 199 ? -2.005 4.207 16.806 1.00 93.81 199 ALA A O 1
ATOM 1589 N N . ILE A 1 200 ? -3.773 3.492 17.999 1.00 92.31 200 ILE A N 1
ATOM 1590 C CA . ILE A 1 200 ? -4.529 4.747 17.931 1.00 92.31 200 ILE A CA 1
ATOM 1591 C C . ILE A 1 200 ? -3.789 5.874 18.656 1.00 92.31 200 ILE A C 1
ATOM 1593 O O . ILE A 1 200 ? -3.665 6.968 18.115 1.00 92.31 200 ILE A O 1
ATOM 1597 N N . ILE A 1 201 ? -3.232 5.625 19.844 1.00 90.94 201 ILE A N 1
ATOM 1598 C CA . ILE A 1 201 ? -2.419 6.622 20.561 1.00 90.94 201 ILE A CA 1
ATOM 1599 C C . ILE A 1 201 ? -1.218 7.057 19.711 1.00 90.94 201 ILE A C 1
ATOM 1601 O O . ILE A 1 201 ? -0.953 8.250 19.566 1.00 90.94 201 ILE A O 1
ATOM 1605 N N . ASN A 1 202 ? -0.514 6.105 19.096 1.00 90.94 202 ASN A N 1
ATOM 1606 C CA . ASN A 1 202 ? 0.607 6.406 18.208 1.00 90.94 202 ASN A CA 1
ATOM 1607 C C . ASN A 1 202 ? 0.168 7.188 16.962 1.00 90.94 202 ASN A C 1
ATOM 1609 O O . ASN A 1 202 ? 0.904 8.062 16.500 1.00 90.94 202 ASN A O 1
ATOM 1613 N N . LEU A 1 203 ? -1.019 6.899 16.424 1.00 90.31 203 LEU A N 1
ATOM 1614 C CA . LEU A 1 203 ? -1.617 7.672 15.340 1.00 90.31 203 LEU A CA 1
ATOM 1615 C C . LEU A 1 203 ? -1.904 9.114 15.783 1.00 90.31 203 LEU A C 1
ATOM 1617 O O . LEU A 1 203 ? -1.536 10.043 15.070 1.00 90.31 203 LEU A O 1
ATOM 1621 N N . MET A 1 204 ? -2.469 9.315 16.977 1.00 86.69 204 MET A N 1
ATOM 1622 C CA . MET A 1 204 ? -2.716 10.650 17.540 1.00 86.69 204 MET A CA 1
ATOM 1623 C C . MET A 1 204 ? -1.423 11.451 17.710 1.00 86.69 204 MET A C 1
ATOM 1625 O O . MET A 1 204 ? -1.386 12.620 17.333 1.00 86.69 204 MET A O 1
ATOM 1629 N N . TYR A 1 205 ? -0.344 10.823 18.190 1.00 88.12 205 TYR A N 1
ATOM 1630 C CA . TYR A 1 205 ? 0.975 11.462 18.226 1.00 88.12 205 TYR A CA 1
ATOM 1631 C C . TYR A 1 205 ? 1.432 11.899 16.836 1.00 88.12 205 TYR A C 1
ATOM 1633 O O . TYR A 1 205 ? 1.826 13.043 16.658 1.00 88.12 205 TYR A O 1
ATOM 1641 N N . LYS A 1 206 ? 1.354 11.021 15.834 1.00 87.88 206 LYS A N 1
ATOM 1642 C CA . LYS A 1 206 ? 1.793 11.354 14.470 1.00 87.88 206 LYS A CA 1
ATOM 1643 C C . LYS A 1 206 ? 0.981 12.488 13.840 1.00 87.88 206 LYS A C 1
ATOM 1645 O O . LYS A 1 206 ? 1.555 13.281 13.103 1.00 87.88 206 LYS A O 1
ATOM 1650 N N . LEU A 1 207 ? -0.322 12.550 14.112 1.00 86.25 207 LEU A N 1
ATOM 1651 C CA . LEU A 1 207 ? -1.222 13.542 13.520 1.00 86.25 207 LEU A CA 1
ATOM 1652 C C . LEU A 1 207 ? -1.161 14.903 14.223 1.00 86.25 207 LEU A C 1
ATOM 1654 O O . LEU A 1 207 ? -1.132 15.927 13.546 1.00 86.25 207 LEU A O 1
ATOM 1658 N N . TYR A 1 208 ? -1.142 14.924 15.558 1.00 84.06 208 TYR A N 1
ATOM 1659 C CA . TYR A 1 208 ? -1.347 16.153 16.336 1.00 84.06 208 TYR A CA 1
ATOM 1660 C C . TYR A 1 208 ? -0.121 16.624 17.115 1.00 84.06 208 TYR A C 1
ATOM 1662 O O . TYR A 1 208 ? -0.049 17.797 17.471 1.00 84.06 208 TYR A O 1
ATOM 1670 N N . ASP A 1 209 ? 0.842 15.743 17.391 1.00 86.12 209 ASP A N 1
ATOM 1671 C CA . ASP A 1 209 ? 2.058 16.112 18.117 1.00 86.12 209 ASP A CA 1
ATOM 1672 C C . ASP A 1 209 ? 3.292 15.314 17.647 1.00 86.12 209 ASP A C 1
ATOM 1674 O O . ASP A 1 209 ? 3.933 14.612 18.442 1.00 86.12 209 ASP A O 1
ATOM 1678 N N . PRO A 1 210 ? 3.646 15.381 16.346 1.00 81.62 210 PRO A N 1
ATOM 1679 C CA . PRO A 1 210 ? 4.707 14.550 15.774 1.00 81.62 210 PRO A CA 1
ATOM 1680 C C . PRO A 1 210 ? 6.079 14.825 16.403 1.00 81.62 210 PRO A C 1
ATOM 1682 O O . PRO A 1 210 ? 6.937 13.946 16.425 1.00 81.62 210 PRO A O 1
ATOM 1685 N N . GLN A 1 211 ? 6.277 16.032 16.941 1.00 82.12 211 GLN A N 1
ATOM 1686 C CA . GLN A 1 211 ? 7.503 16.458 17.619 1.00 82.12 211 GLN A CA 1
ATOM 1687 C C . GLN A 1 211 ? 7.451 16.281 19.146 1.00 82.12 211 GLN A C 1
ATOM 1689 O O . GLN A 1 211 ? 8.432 16.592 19.819 1.00 82.12 211 GLN A O 1
ATOM 1694 N N . ARG A 1 212 ? 6.342 15.769 19.703 1.00 77.44 212 ARG A N 1
ATOM 1695 C CA . ARG A 1 212 ? 6.128 15.599 21.154 1.00 77.44 212 ARG A CA 1
ATOM 1696 C C . ARG A 1 212 ? 6.355 16.886 21.953 1.00 77.44 212 ARG A C 1
ATOM 1698 O O . ARG A 1 212 ? 6.969 16.886 23.016 1.00 77.44 212 ARG A O 1
ATOM 1705 N N . THR A 1 213 ? 5.835 17.983 21.423 1.00 75.25 213 THR A N 1
ATOM 1706 C CA . THR A 1 213 ? 5.827 19.325 22.016 1.00 75.25 213 THR A CA 1
ATOM 1707 C C . THR A 1 213 ? 4.975 19.427 23.282 1.00 75.25 213 THR A C 1
ATOM 1709 O O . THR A 1 213 ? 5.089 20.411 24.010 1.00 75.25 213 THR A O 1
ATOM 1712 N N . GLY A 1 214 ? 4.168 18.404 23.587 1.00 71.88 214 GLY A N 1
ATOM 1713 C CA . GLY A 1 214 ? 3.443 18.276 24.853 1.00 71.88 214 GLY A CA 1
ATOM 1714 C C . GLY A 1 214 ? 1.934 18.485 24.738 1.00 71.88 214 GLY A C 1
ATOM 1715 O O . GLY A 1 214 ? 1.249 18.420 25.759 1.00 71.88 214 GLY A O 1
ATOM 1716 N N . ILE A 1 215 ? 1.406 18.685 23.523 1.00 72.38 215 ILE A N 1
ATOM 1717 C CA . ILE A 1 215 ? -0.043 18.741 23.255 1.00 72.38 215 ILE A CA 1
ATOM 1718 C C . ILE A 1 215 ? -0.675 17.387 23.605 1.00 72.38 215 ILE A C 1
ATOM 1720 O O . ILE A 1 215 ? -1.690 17.324 24.299 1.00 72.38 215 ILE A O 1
ATOM 1724 N N . VAL A 1 216 ? -0.026 16.289 23.202 1.00 77.00 216 VAL A N 1
ATOM 1725 C CA . VAL A 1 216 ? -0.408 14.920 23.575 1.00 77.00 216 VAL A CA 1
ATOM 1726 C C . VAL A 1 216 ? 0.466 14.483 24.756 1.00 77.00 216 VAL A C 1
ATOM 1728 O O . VAL A 1 216 ? 1.454 13.762 24.623 1.00 77.00 216 VAL A O 1
ATOM 1731 N N . GLY A 1 217 ? 0.134 14.983 25.945 1.00 81.25 217 GLY A N 1
ATOM 1732 C CA . GLY A 1 217 ? 0.870 14.672 27.174 1.00 81.25 217 GLY A CA 1
ATOM 1733 C C . GLY A 1 217 ? 0.486 13.324 27.816 1.00 81.25 217 GLY A C 1
ATOM 1734 O O . GLY A 1 217 ? -0.566 12.761 27.503 1.00 81.25 217 GLY A O 1
ATOM 1735 N N . PRO A 1 218 ? 1.255 12.838 28.814 1.00 84.94 218 PRO A N 1
ATOM 1736 C CA . PRO A 1 218 ? 0.987 11.566 29.503 1.00 84.94 218 PRO A CA 1
ATOM 1737 C C . PRO A 1 218 ? -0.416 11.456 30.118 1.00 84.94 218 PRO A C 1
ATOM 1739 O O . PRO A 1 218 ? -1.000 10.376 30.174 1.00 84.94 218 PRO A O 1
ATOM 1742 N N . ARG A 1 219 ? -0.996 12.580 30.568 1.00 84.44 219 ARG A N 1
ATOM 1743 C CA . ARG A 1 219 ? -2.370 12.604 31.100 1.00 84.44 219 ARG A CA 1
ATOM 1744 C C . ARG A 1 219 ? -3.413 12.366 30.013 1.00 84.44 219 ARG A C 1
ATOM 1746 O O . ARG A 1 219 ? -4.380 11.652 30.266 1.00 84.44 219 ARG A O 1
ATOM 1753 N N . PHE A 1 220 ? -3.221 12.957 28.834 1.00 85.88 220 PHE A N 1
ATOM 1754 C CA . PHE A 1 220 ? -4.100 12.739 27.689 1.00 85.88 220 PHE A CA 1
ATOM 1755 C C . PHE A 1 220 ? -4.029 11.276 27.257 1.00 85.88 220 PHE A C 1
ATOM 1757 O O . PHE A 1 220 ? -5.065 10.625 27.170 1.00 85.88 220 PHE A O 1
ATOM 1764 N N . GLU A 1 221 ? -2.817 10.730 27.112 1.00 88.75 221 GLU A N 1
ATOM 1765 C CA . GLU A 1 221 ? -2.624 9.318 26.777 1.00 88.75 221 GLU A CA 1
ATOM 1766 C C . GLU A 1 221 ? -3.349 8.403 27.768 1.00 88.75 221 GLU A C 1
ATOM 1768 O O . GLU A 1 221 ? -4.155 7.567 27.366 1.00 88.75 221 GLU A O 1
ATOM 1773 N N . HIS A 1 222 ? -3.100 8.584 29.066 1.00 88.75 222 HIS A N 1
ATOM 1774 C CA . HIS A 1 222 ? -3.721 7.769 30.105 1.00 88.75 222 HIS A CA 1
ATOM 1775 C C . HIS A 1 222 ? -5.255 7.868 30.080 1.00 88.75 222 HIS A C 1
ATOM 1777 O O . HIS A 1 222 ? -5.949 6.877 30.298 1.00 88.75 222 HIS A O 1
ATOM 1783 N N . THR A 1 223 ? -5.795 9.051 29.784 1.00 88.94 223 THR A N 1
ATOM 1784 C CA . THR A 1 223 ? -7.242 9.289 29.693 1.00 88.94 223 THR A CA 1
ATOM 1785 C C . THR A 1 223 ? -7.846 8.569 28.490 1.00 88.94 223 THR A C 1
ATOM 1787 O O . THR A 1 223 ? -8.779 7.785 28.653 1.00 88.94 223 THR A O 1
ATOM 1790 N N . VAL A 1 224 ? -7.291 8.776 27.294 1.00 90.50 224 VAL A N 1
ATOM 1791 C CA . VAL A 1 224 ? -7.799 8.170 26.054 1.00 90.50 224 VAL A CA 1
ATOM 1792 C C . VAL A 1 224 ? -7.619 6.651 26.075 1.00 90.50 224 VAL A C 1
ATOM 1794 O O . VAL A 1 224 ? -8.525 5.928 25.670 1.00 90.50 224 VAL A O 1
ATOM 1797 N N . ARG A 1 225 ? -6.501 6.147 26.613 1.00 92.56 225 ARG A N 1
ATOM 1798 C CA . ARG A 1 225 ? -6.251 4.710 26.801 1.00 92.56 225 ARG A CA 1
ATOM 1799 C C . ARG A 1 225 ? -7.364 4.052 27.609 1.00 92.56 225 ARG A C 1
ATOM 1801 O O . ARG A 1 225 ? -7.967 3.089 27.147 1.00 92.56 225 ARG A O 1
ATOM 1808 N N . ASN A 1 226 ? -7.643 4.580 28.798 1.00 91.31 226 ASN A N 1
ATOM 1809 C CA . ASN A 1 226 ? -8.660 4.003 29.672 1.00 91.31 226 ASN A CA 1
ATOM 1810 C C . ASN A 1 226 ? -10.073 4.191 29.111 1.00 91.31 226 ASN A C 1
ATOM 1812 O O . ASN A 1 226 ? -10.898 3.294 29.264 1.00 91.31 226 ASN A O 1
ATOM 1816 N N . ALA A 1 227 ? -10.349 5.300 28.418 1.00 92.06 227 ALA A N 1
ATOM 1817 C CA . ALA A 1 227 ? -11.619 5.491 27.724 1.00 92.06 227 ALA A CA 1
ATOM 1818 C C . ALA A 1 227 ? -11.827 4.437 26.623 1.00 92.06 227 ALA A C 1
ATOM 1820 O O . ALA A 1 227 ? -12.866 3.786 26.604 1.00 92.06 227 ALA A O 1
ATOM 1821 N N . MET A 1 228 ? -10.827 4.189 25.769 1.00 93.25 228 MET A N 1
ATOM 1822 C CA . MET A 1 228 ? -10.901 3.155 24.728 1.00 93.25 228 MET A CA 1
ATOM 1823 C C . MET A 1 228 ? -11.094 1.751 25.315 1.00 93.25 228 MET A C 1
ATOM 1825 O O . MET A 1 228 ? -11.965 1.015 24.857 1.00 93.25 228 MET A O 1
ATOM 1829 N N . LEU A 1 229 ? -10.335 1.386 26.355 1.00 92.06 229 LEU A N 1
ATOM 1830 C CA . LEU A 1 229 ? -10.490 0.091 27.033 1.00 92.06 229 LEU A CA 1
ATOM 1831 C C . LEU A 1 229 ? -11.870 -0.062 27.686 1.00 92.06 229 LEU A C 1
ATOM 1833 O O . LEU A 1 229 ? -12.458 -1.140 27.631 1.00 92.06 229 LEU A O 1
ATOM 1837 N N . THR A 1 230 ? -12.400 1.025 28.251 1.00 91.06 230 THR A N 1
ATOM 1838 C CA . THR A 1 230 ? -13.746 1.057 28.835 1.00 91.06 230 THR A CA 1
ATOM 1839 C C . THR A 1 230 ? -14.814 0.820 27.773 1.00 91.06 230 THR A C 1
ATOM 1841 O O . THR A 1 230 ? -15.712 0.010 27.980 1.00 91.06 230 THR A O 1
ATOM 1844 N N . VAL A 1 231 ? -14.710 1.499 26.630 1.00 92.25 231 VAL A N 1
ATOM 1845 C CA . VAL A 1 231 ? -15.647 1.353 25.508 1.00 92.25 231 VAL A CA 1
ATOM 1846 C C . VAL A 1 231 ? -15.619 -0.075 24.967 1.00 92.25 231 VAL A C 1
ATOM 1848 O O . VAL A 1 231 ? -16.660 -0.716 24.882 1.00 92.25 231 VAL A O 1
ATOM 1851 N N . MET A 1 232 ? -14.427 -0.630 24.738 1.00 92.12 232 MET A N 1
ATOM 1852 C CA . MET A 1 232 ? -14.246 -2.007 24.257 1.00 92.12 232 MET A CA 1
ATOM 1853 C C . MET A 1 232 ? -14.636 -3.097 25.277 1.00 92.12 232 MET A C 1
ATOM 1855 O O . MET A 1 232 ? -14.454 -4.289 25.005 1.00 92.12 232 MET A O 1
ATOM 1859 N N . ALA A 1 233 ? -15.129 -2.741 26.468 1.00 87.69 233 ALA A N 1
ATOM 1860 C CA . ALA A 1 233 ? -15.739 -3.704 27.384 1.00 87.69 233 ALA A CA 1
ATOM 1861 C C . ALA A 1 233 ? -17.105 -4.190 26.876 1.00 87.69 233 ALA A C 1
ATOM 1863 O O . ALA A 1 233 ? -17.508 -5.313 27.185 1.00 87.69 233 ALA A O 1
ATOM 1864 N N . ASP A 1 234 ? -17.794 -3.375 26.077 1.00 88.06 234 ASP A N 1
ATOM 1865 C CA . ASP A 1 234 ? -19.057 -3.729 25.441 1.00 88.06 234 ASP A CA 1
ATOM 1866 C C . ASP A 1 234 ? -18.834 -4.126 23.975 1.00 88.06 234 ASP A C 1
ATOM 1868 O O . ASP A 1 234 ? -17.963 -3.595 23.285 1.00 88.06 234 ASP A O 1
ATOM 1872 N N . LYS A 1 235 ? -19.594 -5.107 23.484 1.00 84.31 235 LYS A N 1
ATOM 1873 C CA . LYS A 1 235 ? -19.419 -5.601 22.109 1.00 84.31 235 LYS A CA 1
ATOM 1874 C C . LYS A 1 235 ? -20.117 -4.670 21.121 1.00 84.31 235 LYS A C 1
ATOM 1876 O O . LYS A 1 235 ? -21.259 -4.285 21.342 1.00 84.31 235 LYS A O 1
ATOM 1881 N N . GLY A 1 236 ? -19.458 -4.378 20.000 1.00 84.50 236 GLY A N 1
ATOM 1882 C CA . GLY A 1 236 ? -20.032 -3.574 18.913 1.00 84.50 236 GLY A CA 1
ATOM 1883 C C . GLY A 1 236 ? -19.912 -2.060 19.100 1.00 84.50 236 GLY A C 1
ATOM 1884 O O . GLY A 1 236 ? -20.460 -1.308 18.301 1.00 84.50 236 GLY A O 1
ATOM 1885 N N . THR A 1 237 ? -19.188 -1.600 20.119 1.00 91.06 237 THR A N 1
ATOM 1886 C CA . THR A 1 237 ? -18.876 -0.178 20.286 1.00 91.06 237 THR A CA 1
ATOM 1887 C C . THR A 1 237 ? -17.906 0.328 19.227 1.00 91.06 237 THR A C 1
ATOM 1889 O O . THR A 1 237 ? -17.083 -0.435 18.712 1.00 91.06 237 THR A O 1
ATOM 1892 N N . THR A 1 238 ? -17.943 1.629 18.963 1.00 91.88 238 THR A N 1
ATOM 1893 C CA . THR A 1 238 ? -17.112 2.296 17.963 1.00 91.88 238 THR A CA 1
ATOM 1894 C C . THR A 1 238 ? -16.261 3.396 18.589 1.00 91.88 238 THR A C 1
ATOM 1896 O O . THR A 1 238 ? -16.348 3.708 19.778 1.00 91.88 238 THR A O 1
ATOM 1899 N N . PHE A 1 239 ? -15.421 4.027 17.770 1.00 89.44 239 PHE A N 1
ATOM 1900 C CA . PHE A 1 239 ? -14.603 5.151 18.212 1.00 89.44 239 PHE A CA 1
ATOM 1901 C C . PHE A 1 239 ? -15.432 6.355 18.709 1.00 89.44 239 PHE A C 1
ATOM 1903 O O . PHE A 1 239 ? -14.943 7.148 19.512 1.00 89.44 239 PHE A O 1
ATOM 1910 N N . ILE A 1 240 ? -16.696 6.474 18.287 1.00 90.06 240 ILE A N 1
ATOM 1911 C CA . ILE A 1 240 ? -17.610 7.554 18.691 1.00 90.06 240 ILE A CA 1
ATOM 1912 C C . ILE A 1 240 ? -17.873 7.512 20.204 1.00 90.06 240 ILE A C 1
ATOM 1914 O O . ILE A 1 240 ? -17.877 8.548 20.875 1.00 90.06 240 ILE A O 1
ATOM 1918 N N . GLU A 1 241 ? -18.028 6.315 20.771 1.00 91.81 241 GLU A N 1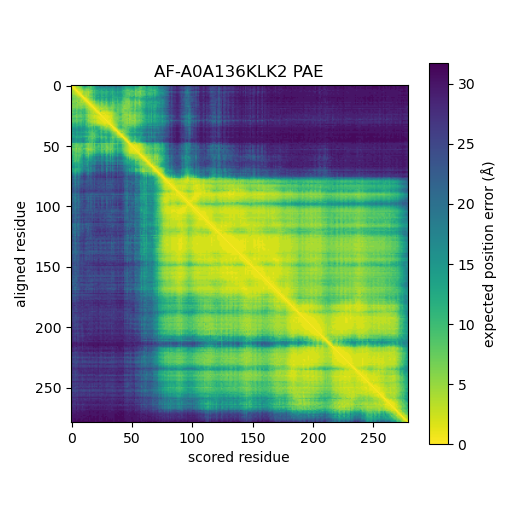
ATOM 1919 C CA . GLU A 1 241 ? -18.285 6.115 22.198 1.00 91.81 241 GLU A CA 1
ATOM 1920 C C . GLU A 1 241 ? -17.123 6.587 23.087 1.00 91.81 241 GLU A C 1
ATOM 1922 O O . GLU A 1 241 ? -17.348 6.960 24.239 1.00 91.81 241 GLU A O 1
ATOM 1927 N N . VAL A 1 242 ? -15.892 6.657 22.567 1.00 91.06 242 VAL A N 1
ATOM 1928 C CA . VAL A 1 242 ? -14.720 7.140 23.324 1.00 91.06 242 VAL A CA 1
ATOM 1929 C C . VAL A 1 242 ? -14.910 8.592 23.747 1.00 91.06 242 VAL A C 1
ATOM 1931 O O . VAL A 1 242 ? -14.597 8.954 24.880 1.00 91.06 242 VAL A O 1
ATOM 1934 N N . VAL A 1 243 ? -15.478 9.420 22.868 1.00 86.94 243 VAL A N 1
ATOM 1935 C CA . VAL A 1 243 ? -15.804 10.815 23.190 1.00 86.94 243 VAL A CA 1
ATOM 1936 C C . VAL A 1 243 ? -16.920 10.870 24.232 1.00 86.94 243 VAL A C 1
ATOM 1938 O O . VAL A 1 243 ? -16.846 11.675 25.159 1.00 86.94 243 VAL A O 1
ATOM 1941 N N . ARG A 1 244 ? -17.913 9.975 24.138 1.00 89.75 244 ARG A N 1
ATOM 1942 C CA . ARG A 1 244 ? -19.029 9.899 25.095 1.00 89.75 244 ARG A CA 1
ATOM 1943 C C . ARG A 1 244 ? -18.570 9.543 26.505 1.00 89.75 244 ARG A C 1
ATOM 1945 O O . ARG A 1 244 ? -19.105 10.103 27.452 1.00 89.75 244 ARG A O 1
ATOM 1952 N N . ILE A 1 245 ? -17.548 8.699 26.669 1.00 88.75 245 ILE A N 1
ATOM 1953 C CA . ILE A 1 245 ? -16.949 8.439 27.994 1.00 88.75 245 ILE A CA 1
ATOM 1954 C C . ILE A 1 245 ? -16.442 9.724 28.658 1.00 88.75 245 ILE A C 1
ATOM 1956 O O . ILE A 1 245 ? -16.494 9.852 29.880 1.00 88.75 245 ILE A O 1
ATOM 1960 N N . LEU A 1 246 ? -15.946 10.677 27.868 1.00 82.88 246 LEU A N 1
ATOM 1961 C CA . LEU A 1 246 ? -15.370 11.918 28.383 1.00 82.88 246 LEU A CA 1
ATOM 1962 C C . LEU A 1 246 ? -16.422 13.005 28.644 1.00 82.88 246 LEU A C 1
ATOM 1964 O O . LEU A 1 246 ? -16.157 13.915 29.429 1.00 82.88 246 LEU A O 1
ATOM 1968 N N . THR A 1 247 ? -17.593 12.930 28.004 1.00 86.44 247 THR A N 1
ATOM 1969 C CA . THR A 1 247 ? -18.596 14.010 28.005 1.00 86.44 247 THR A CA 1
ATOM 1970 C C . THR A 1 247 ? -19.946 13.638 28.618 1.00 86.44 247 THR A C 1
ATOM 1972 O O . THR A 1 247 ? -20.650 14.534 29.078 1.00 86.44 247 THR A O 1
ATOM 1975 N N . ASP A 1 248 ? -20.313 12.354 28.658 1.00 88.19 248 ASP A N 1
ATOM 1976 C CA . ASP A 1 248 ? -21.627 11.866 29.091 1.00 88.19 248 ASP A CA 1
ATOM 1977 C C . ASP A 1 248 ? -21.515 10.947 30.326 1.00 88.19 248 ASP A C 1
ATOM 1979 O O . ASP A 1 248 ? -21.289 9.737 30.207 1.00 88.19 248 ASP A O 1
ATOM 1983 N N . PRO A 1 249 ? -21.727 11.487 31.542 1.00 85.50 249 PRO A N 1
ATOM 1984 C CA . PRO A 1 249 ? -21.679 10.700 32.771 1.00 85.50 249 PRO A CA 1
ATOM 1985 C C . PRO A 1 249 ? -22.742 9.598 32.855 1.00 85.50 249 PRO A C 1
ATOM 1987 O O . PRO A 1 249 ? -22.536 8.623 33.580 1.00 85.50 249 PRO A O 1
ATOM 1990 N N . LYS A 1 250 ? -23.882 9.731 32.157 1.00 87.50 250 LYS A N 1
ATOM 1991 C CA . LYS A 1 250 ? -24.939 8.705 32.175 1.00 87.50 250 LYS A CA 1
ATOM 1992 C C . LYS A 1 250 ? -24.478 7.470 31.415 1.00 87.50 250 LYS A C 1
ATOM 1994 O O . LYS A 1 250 ? -24.579 6.366 31.941 1.00 87.50 250 LYS A O 1
ATOM 1999 N N . TYR A 1 251 ? -23.876 7.675 30.246 1.00 87.88 251 TYR A N 1
ATOM 2000 C CA . TYR A 1 251 ? -23.298 6.592 29.454 1.00 87.88 251 TYR A CA 1
ATOM 2001 C C . TYR A 1 251 ? -22.207 5.826 30.217 1.00 87.88 251 TYR A C 1
ATOM 2003 O O . TYR A 1 251 ? -22.160 4.598 30.188 1.00 87.88 251 TYR A O 1
ATOM 2011 N N . VAL A 1 252 ? -21.373 6.534 30.987 1.00 86.38 252 VAL A N 1
ATOM 2012 C CA . VAL A 1 252 ? -20.375 5.893 31.859 1.00 86.38 252 VAL A CA 1
ATOM 2013 C C . VAL A 1 252 ? -21.043 4.968 32.883 1.00 86.38 252 VAL A C 1
ATOM 2015 O O . VAL A 1 252 ? -20.582 3.844 33.074 1.00 86.38 252 VAL A O 1
ATOM 2018 N N . GLN A 1 253 ? -22.135 5.401 33.524 1.00 85.94 253 GLN A N 1
ATOM 2019 C CA . GLN A 1 253 ? -22.844 4.577 34.513 1.00 85.94 253 GLN A CA 1
ATOM 2020 C C . GLN A 1 253 ? -23.450 3.304 33.910 1.00 85.94 253 GLN A C 1
ATOM 2022 O O . GLN A 1 253 ? -23.453 2.271 34.576 1.00 85.94 253 GLN A O 1
ATOM 2027 N N . GLU A 1 254 ? -23.907 3.350 32.658 1.00 87.31 254 GLU A N 1
ATOM 2028 C CA . GLU A 1 254 ? -24.429 2.180 31.937 1.00 87.31 254 GLU A CA 1
ATOM 2029 C C . GLU A 1 254 ? -23.339 1.136 31.633 1.00 87.31 254 GLU A C 1
ATOM 2031 O O . GLU A 1 254 ? -23.615 -0.066 31.612 1.00 87.31 254 GLU A O 1
ATOM 2036 N N . LEU A 1 255 ? -22.093 1.577 31.434 1.00 86.31 255 LEU A N 1
ATOM 2037 C CA . LEU A 1 255 ? -20.948 0.710 31.139 1.00 86.31 255 LEU A CA 1
ATOM 2038 C C . LEU A 1 255 ? -20.275 0.124 32.386 1.00 86.31 255 LEU A C 1
ATOM 2040 O O . LEU A 1 255 ? -19.691 -0.958 32.302 1.00 86.31 255 LEU A O 1
ATOM 2044 N N . LEU A 1 256 ? -20.369 0.786 33.546 1.00 84.94 256 LEU A N 1
ATOM 2045 C CA . LEU A 1 256 ? -19.726 0.337 34.793 1.00 84.94 256 LEU A CA 1
ATOM 2046 C C . LEU A 1 256 ? -19.985 -1.144 35.149 1.00 84.94 256 LEU A C 1
ATOM 2048 O O . LEU A 1 256 ? -19.022 -1.828 35.517 1.00 84.94 256 LEU A O 1
ATOM 2052 N N . PRO A 1 257 ? -21.216 -1.686 35.022 1.00 86.06 257 PRO A N 1
ATOM 2053 C CA . PRO A 1 257 ? -21.492 -3.093 35.322 1.00 86.06 257 PRO A CA 1
ATOM 2054 C C . PRO A 1 257 ? -20.811 -4.075 34.362 1.00 86.06 257 PRO A C 1
ATOM 2056 O O . PRO A 1 257 ? -20.555 -5.216 34.741 1.00 86.06 257 PRO A O 1
ATOM 2059 N N . LYS A 1 258 ? -20.517 -3.644 33.129 1.00 85.62 258 LYS A N 1
ATOM 2060 C CA . LYS A 1 258 ? -19.917 -4.479 32.076 1.00 85.62 258 LYS A CA 1
ATOM 2061 C C . LYS A 1 258 ? -18.393 -4.562 32.182 1.00 85.62 258 LYS A C 1
ATOM 2063 O O . LYS A 1 258 ? -17.780 -5.433 31.572 1.00 85.62 258 LYS A O 1
ATOM 2068 N N . LEU A 1 259 ? -17.772 -3.677 32.961 1.00 84.06 259 LEU A N 1
ATOM 2069 C CA . LEU A 1 259 ? -16.321 -3.642 33.112 1.00 84.06 259 LEU A CA 1
ATOM 2070 C C . LEU A 1 259 ? -15.813 -4.822 33.939 1.00 84.06 259 LEU A C 1
ATOM 2072 O O . LEU A 1 259 ? -16.230 -5.047 35.079 1.00 84.06 259 LEU A O 1
ATOM 2076 N N . THR A 1 260 ? -14.832 -5.525 33.389 1.00 81.19 260 THR A N 1
ATOM 2077 C CA . THR A 1 260 ? -14.101 -6.599 34.069 1.00 81.19 260 THR A CA 1
ATOM 2078 C C . THR A 1 260 ? -12.790 -6.099 34.674 1.00 81.19 260 THR A C 1
ATOM 2080 O O . THR A 1 260 ? -12.432 -6.539 35.764 1.00 81.19 260 THR A O 1
ATOM 2083 N N . ASP A 1 261 ? -12.115 -5.142 34.028 1.00 82.88 261 ASP A N 1
ATOM 2084 C CA . ASP A 1 261 ? -10.819 -4.609 34.464 1.00 82.88 261 ASP A CA 1
ATOM 2085 C C . ASP A 1 261 ? -10.944 -3.659 35.681 1.00 82.88 261 ASP A C 1
ATOM 2087 O O . ASP A 1 261 ? -11.575 -2.595 35.582 1.00 82.88 261 ASP A O 1
ATOM 2091 N N . PRO A 1 262 ? -10.314 -3.988 36.829 1.00 82.19 262 PRO A N 1
ATOM 2092 C CA . PRO A 1 262 ? -10.272 -3.120 38.005 1.00 82.19 262 PRO A CA 1
ATOM 2093 C C . PRO A 1 262 ? -9.606 -1.758 37.758 1.00 82.19 262 PRO A C 1
ATOM 2095 O O . PRO A 1 262 ? -10.006 -0.770 38.378 1.00 82.19 262 PRO A O 1
ATOM 2098 N N . ASN A 1 263 ? -8.618 -1.675 36.860 1.00 81.75 263 ASN A N 1
ATOM 2099 C CA . ASN A 1 263 ? -7.907 -0.425 36.575 1.00 81.75 263 ASN A CA 1
ATOM 2100 C C . ASN A 1 263 ? -8.818 0.580 35.866 1.00 81.75 263 ASN A C 1
ATOM 2102 O O . ASN A 1 263 ? -8.862 1.754 36.245 1.00 81.75 263 ASN A O 1
ATOM 2106 N N . CYS A 1 264 ? -9.599 0.106 34.892 1.00 81.31 264 CYS A N 1
ATOM 2107 C CA . CYS A 1 264 ? -10.596 0.920 34.203 1.00 81.31 264 CYS A CA 1
ATOM 2108 C C . CYS A 1 264 ? -11.681 1.423 35.172 1.00 81.31 264 CYS A C 1
ATOM 2110 O O . CYS A 1 264 ? -12.016 2.608 35.151 1.00 81.31 264 CYS A O 1
ATOM 2112 N N . LYS A 1 265 ? -12.164 0.573 36.093 1.00 82.19 265 LYS A N 1
ATOM 2113 C CA . LYS A 1 265 ? -13.114 0.989 37.148 1.00 82.19 265 LYS A CA 1
ATOM 2114 C C . LYS A 1 265 ? -12.540 2.092 38.036 1.00 82.19 265 LYS A C 1
ATOM 2116 O O . LYS A 1 265 ? -13.151 3.148 38.186 1.00 82.19 265 LYS A O 1
ATOM 2121 N N . ALA A 1 266 ? -11.330 1.886 38.555 1.00 80.19 266 ALA A N 1
ATOM 2122 C CA . ALA A 1 266 ? -10.659 2.861 39.413 1.00 80.19 266 ALA A CA 1
ATOM 2123 C C . ALA A 1 266 ? -10.413 4.204 38.701 1.00 80.19 266 ALA A C 1
ATOM 2125 O O . ALA A 1 266 ? -10.484 5.267 39.326 1.00 80.19 266 ALA A O 1
ATOM 2126 N N . PHE A 1 267 ? -10.125 4.176 37.397 1.00 83.12 267 PHE A N 1
ATOM 2127 C CA . PHE A 1 267 ? -9.993 5.378 36.580 1.00 83.12 267 PHE A CA 1
ATOM 2128 C C . PHE A 1 267 ? -11.316 6.154 36.473 1.00 83.12 267 PHE A C 1
ATOM 2130 O O . PHE A 1 267 ? -11.325 7.370 36.696 1.00 83.12 267 PHE A O 1
ATOM 2137 N N . LEU A 1 268 ? -12.429 5.478 36.177 1.00 79.62 268 LEU A N 1
ATOM 2138 C CA . LEU A 1 268 ? -13.742 6.119 36.033 1.00 79.62 268 LEU A CA 1
ATOM 2139 C C . LEU A 1 268 ? -14.259 6.690 37.358 1.00 79.62 268 LEU A C 1
ATOM 2141 O O . LEU A 1 268 ? -14.775 7.807 37.374 1.00 79.62 268 LEU A O 1
ATOM 2145 N N . ASP A 1 269 ? -14.043 5.995 38.476 1.00 73.62 269 ASP A N 1
ATOM 2146 C CA . ASP A 1 269 ? -14.425 6.480 39.809 1.00 73.62 269 ASP A CA 1
ATOM 2147 C C . ASP A 1 269 ? -13.686 7.770 40.188 1.00 73.62 269 ASP A C 1
ATOM 2149 O O . ASP A 1 269 ? -14.287 8.728 40.691 1.00 73.62 269 ASP A O 1
ATOM 2153 N N . ARG A 1 270 ? -12.381 7.839 39.892 1.00 69.31 270 ARG A N 1
ATOM 2154 C CA . ARG A 1 270 ? -11.570 9.050 40.110 1.00 69.31 270 ARG A CA 1
ATOM 2155 C C . ARG A 1 270 ? -12.004 10.198 39.202 1.00 69.31 270 ARG A C 1
ATOM 2157 O O . ARG A 1 270 ? -12.056 11.341 39.655 1.00 69.31 270 ARG A O 1
ATOM 2164 N N . SER A 1 271 ? -12.333 9.898 37.950 1.00 65.12 271 SER A N 1
ATOM 2165 C CA . SER A 1 271 ? -12.738 10.892 36.948 1.00 65.12 271 SER A CA 1
ATOM 2166 C C . SER A 1 271 ? -14.122 11.480 37.257 1.00 65.12 271 SER A C 1
ATOM 2168 O O . SER A 1 271 ? -14.297 12.698 37.235 1.00 65.12 271 SER A O 1
ATOM 2170 N N . ASN A 1 272 ? -15.081 10.646 37.674 1.00 61.50 272 ASN A N 1
ATOM 2171 C CA . ASN A 1 272 ? -16.407 11.084 38.126 1.00 61.50 272 ASN A CA 1
ATOM 2172 C C . ASN A 1 272 ? -16.346 11.920 39.415 1.00 61.50 272 ASN A C 1
ATOM 2174 O O . ASN A 1 272 ? -17.078 12.903 39.552 1.00 61.50 272 ASN A O 1
ATOM 2178 N N . CYS A 1 273 ? -15.456 11.573 40.351 1.00 50.25 273 CYS A N 1
ATOM 2179 C CA . CYS A 1 273 ? -15.215 12.389 41.544 1.00 50.25 273 CYS A CA 1
ATOM 2180 C C . CYS A 1 273 ? -14.619 13.768 41.214 1.00 50.25 273 CYS A C 1
ATOM 2182 O O . CYS A 1 273 ? -14.913 14.737 41.913 1.00 50.25 273 CYS A O 1
ATOM 2184 N N . ALA A 1 274 ? -13.791 13.871 40.169 1.00 54.03 274 ALA A N 1
ATOM 2185 C CA . ALA A 1 274 ? -13.205 15.138 39.736 1.00 54.03 274 ALA A CA 1
ATOM 2186 C C . ALA A 1 274 ? -14.240 16.057 39.062 1.00 54.03 274 ALA A C 1
ATOM 2188 O O . ALA A 1 274 ? -14.292 17.240 39.392 1.00 54.03 274 ALA A O 1
ATOM 2189 N N . ASN A 1 275 ? -15.111 15.516 38.202 1.00 50.66 275 ASN A N 1
ATOM 2190 C CA . ASN A 1 275 ? -16.164 16.300 37.541 1.00 50.66 275 ASN A CA 1
ATOM 2191 C C . ASN A 1 275 ? -17.220 16.829 38.524 1.00 50.66 275 ASN A C 1
ATOM 2193 O O . ASN A 1 275 ? -17.641 17.972 38.394 1.00 50.66 275 ASN A O 1
ATOM 2197 N N . LYS A 1 276 ? -17.576 16.064 39.567 1.00 49.28 276 LYS A N 1
ATOM 2198 C CA . LYS A 1 276 ? -18.485 16.531 40.636 1.00 49.28 276 LYS A CA 1
ATOM 2199 C C . LYS A 1 276 ? -17.933 17.675 41.496 1.00 49.28 276 LYS A C 1
ATOM 2201 O O . LYS A 1 276 ? -18.690 18.263 42.254 1.00 49.28 276 LYS A O 1
ATOM 2206 N N . ARG A 1 277 ? -16.626 17.956 41.447 1.00 39.19 277 ARG A N 1
ATOM 2207 C CA . ARG A 1 277 ? -16.002 19.072 42.187 1.00 39.19 277 ARG A CA 1
ATOM 2208 C C . ARG A 1 277 ? -15.928 20.369 41.379 1.00 39.19 277 ARG A C 1
ATOM 2210 O O . ARG A 1 277 ? -15.552 21.390 41.942 1.00 39.19 277 ARG A O 1
ATOM 2217 N N . LEU A 1 278 ? -16.225 20.314 40.080 1.00 39.28 278 LEU A N 1
ATOM 2218 C CA . LEU A 1 278 ? -16.148 21.447 39.152 1.00 39.28 278 LEU A CA 1
ATOM 2219 C C . LEU A 1 278 ? -17.532 21.956 38.705 1.00 39.28 278 LEU A C 1
ATOM 2221 O O . LEU A 1 278 ? -17.600 22.987 38.042 1.00 39.28 278 LEU A O 1
ATOM 2225 N N . SER A 1 279 ? -18.603 21.242 39.065 1.00 36.38 279 SER A N 1
ATOM 2226 C CA . SER A 1 279 ? -20.014 21.630 38.913 1.00 36.38 279 SER A CA 1
ATOM 2227 C C . SER A 1 279 ? -20.587 22.125 40.233 1.00 36.38 279 SER A C 1
ATOM 2229 O O . SER A 1 279 ? -21.329 23.125 40.215 1.00 36.38 279 SER A O 1
#

Solvent-accessible surface area (backbone atoms only — not comparable to full-atom values): 18121 Å² total; per-residue (Å²): 113,75,78,79,51,51,91,61,50,52,102,86,42,67,88,80,87,62,87,80,89,51,68,69,63,50,49,51,26,63,76,72,65,62,70,78,93,66,76,51,90,97,47,70,75,70,79,94,65,51,75,69,58,51,53,72,70,62,72,80,88,52,99,85,63,80,64,85,91,66,86,73,77,91,60,87,75,61,70,74,59,87,88,56,34,67,63,64,62,48,71,77,51,71,41,65,36,97,90,46,78,42,53,36,23,44,43,61,75,59,53,72,73,60,82,88,89,86,76,66,88,92,73,48,65,64,57,52,54,40,51,47,51,48,52,36,49,75,71,74,45,90,84,87,86,89,63,98,82,43,65,60,54,60,58,43,62,78,67,58,56,79,95,48,57,90,76,63,83,86,86,53,96,83,42,80,90,72,64,80,90,79,62,79,52,74,58,95,46,73,70,46,45,55,48,43,46,51,52,51,53,52,48,48,35,61,74,76,26,71,82,65,85,52,83,75,31,74,67,53,52,56,49,52,45,42,31,46,57,54,42,59,50,48,87,90,51,46,68,70,50,36,57,38,58,77,74,32,72,66,63,44,62,71,45,56,82,60,54,82,57,67,68,47,51,57,51,51,56,54,52,55,57,52,54,67,74,77,111

Secondary structure (DSSP, 8-state):
-GGGGGGG--SS----PPP-S-HHHHHHHHHHT---SSPBTTBPPP----HHHH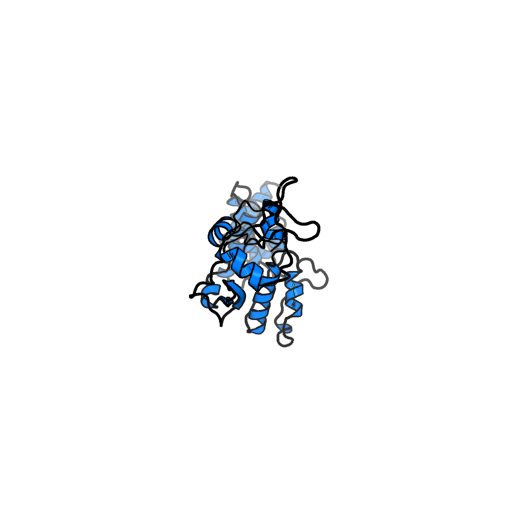HHH-----TT---TT----SS---PPPTTSBSSSSEEEEEEEETTEEEEEEE-HHHHTT-------TTSSHHHHHHHHHHHHHHTT-------SSSHHHHHHHTT--GGGGGG-----TT-SSSPPP--TT--SSHHHHHHHHHHHHHHHHHHH-TT--SSS-HHHHHHHHHHHHHHTTSTT--HHHHHHHHH-HHHHHHHGGG---HHHHHHHHHHHHHHTTT-

Foldseek 3Di:
DQLQQVVVDDPVDDDDDFDDPDPVVVVVCLVVVVWDPDDDVPGDTDDSDDPVRVVVSDDDDDPPDPRPPDPDPPDDFDDDDPPFDQDEAFWQAWRDDPNDTGTGHDHPVNCVVPDDDDDDPPPCPLVSVLSRVLVCQVVVHDDDDDDPVCPSVVSNLVSRPPVCVVVDDDADCPDPPDHDDDFLLDDPDDVRLQVSLVVVLVVCCVPPPVPPPDPCPPVNSVLLSLLSVLQSLDPPGGPVSSVCLLPPVVSSVVSLVSDPDPVSNVVSVVSVVVVVVVD

Sequence (279 aa):
MKTAFNQFASDQNSFGTAKILFKYGFMVNFIYKFFPVFDVPFVKSVSILSSEELATIFHLPNKTVETPFIHWLKAKTAPVAAEVAEDGGTYLGYGHYRGVRRQVHVLQEDRRRHLYIIGKTGVGKSELLKDMAIQDIKAGHGVCVIDPHGDLVEGILQYIPPERAEDVIYFDPSDTERPIGLNLLEARGEQEKHFITTAIINLMYKLYDPQRTGIVGPRFEHTVRNAMLTVMADKGTTFIEVVRILTDPKYVQELLPKLTDPNCKAFLDRSNCANKRLS

Radius of gyration: 39.38 Å; Cα contacts (8 Å, |Δi|>4): 203; chains: 1; bounding box: 77×50×109 Å

pLDDT: mean 82.39, std 13.67, range [36.38, 97.31]

Mean predicted aligned error: 14.74 Å